Protein AF-A0A936JW78-F1 (afdb_monomer)

Radius of gyration: 32.61 Å; Cα contacts (8 Å, |Δi|>4): 462; chains: 1; bounding box: 82×64×92 Å

Solvent-accessible surface area (backbone atoms only — not comparable to full-atom values): 18278 Å² total; per-residue (Å²): 94,69,43,55,64,63,51,20,44,57,24,24,67,72,59,72,34,84,26,64,39,55,68,40,43,53,51,51,52,51,49,51,49,54,56,18,52,52,52,49,51,50,45,51,52,48,52,53,51,50,53,50,51,51,50,51,38,50,50,46,48,51,50,49,54,50,47,55,51,48,52,52,52,53,51,55,49,36,71,74,45,63,81,42,78,76,32,64,63,42,61,76,54,61,82,56,80,84,76,80,75,76,70,74,82,83,78,86,72,74,84,88,51,74,71,36,53,49,49,46,32,27,44,69,66,75,37,85,34,54,32,41,31,34,40,47,67,56,49,52,52,48,51,53,48,26,66,71,74,50,37,65,67,36,30,35,32,51,30,39,27,38,54,82,45,24,62,62,34,21,77,65,68,26,29,39,31,21,52,38,79,80,58,60,88,42,83,67,33,46,78,42,55,44,40,33,54,42,48,21,45,74,53,64,28,44,30,22,58,52,62,96,37,91,70,52,56,78,42,50,48,53,43,33,37,53,22,47,51,37,14,46,72,74,70,44,96,71,55,72,66,56,38,50,30,20,71,25,35,40,49,22,46,67,72,72,38,48,78,40,35,43,62,98,52,93,86,34,50,43,64,43,75,44,53,79,44,65,58,59,42,94,83,43,45,70,44,32,31,26,52,77,62,42,74,61,40,44,66,98,54,80,65,66,80,87,66,98,58,100,58,98,61,88,73,89,64,97,71,86,76,81,92,82,83,81,134

pLDDT: mean 89.08, std 14.62, range [31.36, 98.56]

Sequence (327 aa):
MACGENPKRVYGNERHSAPGTRMGNLAMQRKAFLDAQKLEEEWNRHRATEAKRIAEDNKAATAYAAEVENRKKQQAECKSDPFLPACVHWQETWDKPLAPPVPSPPSAPPPRDPAKETLIGAMHGKIMVHIHCYRADDMLAMLSLADEVGFTIRSFHHALEAYKIRDVLAKRNISVSTWADWWGFKMEAYDGIPENLALIQESGGVPILHTDSPEGIQRMNQEAAKALASGRHAGIAVTEEDAIRWITANPAWALGIEQRTGTLEVGKDADVVLWDRNPFSVYASAERVWIDGLTVHQKGKKRPPWSDFELGQDAGRETTLLPGGTP

Mean predicted aligned error: 9.0 Å

Foldseek 3Di:
DEADCPQLCVCCVVVVHPPVDRVRVLVVVLVLLVVLVVLVVQQVVLVVVQVVLVVVLVVQQVVLVVVVVVLVVVVVVCVVPVPPPVNVVVVVVNPDDDDRDDRDDRDDGDDDDVSSVVSVCQLVVVDAAEYEAQAPVSVVSVVVSCVVSRGAHAEYAQNQHCLVVLLVQQVSQHEYEHFQDDACPDPSRNNGDNQSQLSSVLSNHQYAYDDVDPVVRVLLLQRLLSSQVRNVVVVRDDDVVNSLQNHFQSVCVSVVNNQATRDDDPNHQPFDFDWPDRSNDPPIDGQWTDGSNHTQDHPPDDGDDDDPDPDPDPPPDDDDDDDDDDD

Secondary structure (DSSP, 8-state):
-B-THHHIIIIIIISS-S--SHHHHHHHHHHHHHHHHHHHHHHHHHHHHHHHHHHHHHHHHHHHHHHHHHHHHHHHHHHH-TTSHHHHHHHHHHTS--PPPPPPPPPPPPPP-HHHHHHHHHHTTSS-EEEEE-SHHHHHHHHHHHHHHT--EEEEEE-TTGGGGHHHHHHTT-EEEE-SS---SSGGGTT--TTHHHHHHHTT-EEEE--SSTTGGGGHHHHHHHHHHHHHHTT----HHHHHHTTTHHHHHHTT-TTTSSS--TTS---EEEESS-TTSTT--EEEEEETTEEEEETTSPPPPP-SSS------S--PPPS----

Structure (mmCIF, N/CA/C/O backbone):
data_AF-A0A936JW78-F1
#
_entry.id   AF-A0A936JW78-F1
#
loop_
_atom_site.group_PDB
_atom_site.id
_atom_site.type_symbol
_atom_site.label_atom_id
_atom_site.label_alt_id
_atom_site.label_comp_id
_atom_site.label_asym_id
_atom_site.label_entity_id
_atom_site.label_seq_id
_atom_site.pdbx_PDB_ins_code
_atom_site.Cartn_x
_atom_site.Cartn_y
_atom_site.Cartn_z
_atom_site.occupancy
_atom_site.B_iso_or_equiv
_atom_site.auth_seq_id
_atom_site.auth_comp_id
_atom_site.auth_asym_id
_atom_site.auth_atom_id
_atom_site.pdbx_PDB_model_num
ATOM 1 N N . MET A 1 1 ? 3.849 8.190 -0.783 1.00 84.75 1 MET A N 1
ATOM 2 C CA . MET A 1 1 ? 3.588 9.542 -1.355 1.00 84.75 1 MET A CA 1
ATO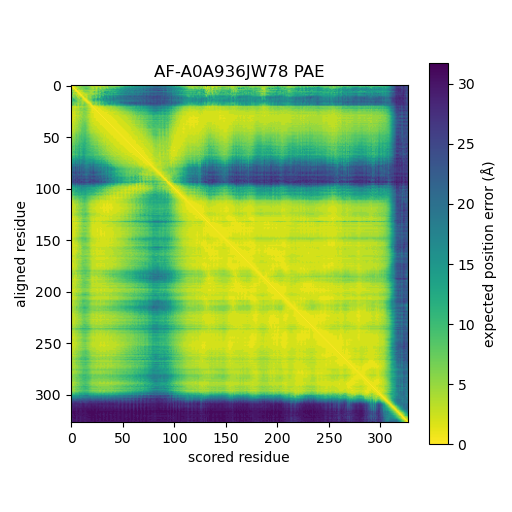M 3 C C . MET A 1 1 ? 2.536 10.249 -0.509 1.00 84.75 1 MET A C 1
ATOM 5 O O . MET A 1 1 ? 1.859 9.560 0.244 1.00 84.75 1 MET A O 1
ATOM 9 N N . ALA A 1 2 ? 2.411 11.578 -0.589 1.00 86.50 2 ALA A N 1
ATOM 10 C CA . ALA A 1 2 ? 1.448 12.338 0.215 1.00 86.50 2 ALA A CA 1
ATOM 11 C C . ALA A 1 2 ? 0.729 13.419 -0.601 1.00 86.50 2 ALA A C 1
ATOM 13 O O . ALA A 1 2 ? 1.349 14.101 -1.417 1.00 86.50 2 ALA A O 1
ATOM 14 N N . CYS A 1 3 ? -0.567 13.575 -0.360 1.00 86.75 3 CYS A N 1
ATOM 15 C CA . CYS A 1 3 ? -1.457 14.518 -1.029 1.00 86.75 3 CYS A CA 1
ATOM 16 C C . CYS A 1 3 ? -1.845 15.679 -0.102 1.00 86.75 3 CYS A C 1
ATOM 18 O O . CYS A 1 3 ? -1.475 15.703 1.072 1.00 86.75 3 CYS A O 1
ATOM 20 N N . GLY A 1 4 ? -2.602 16.637 -0.640 1.00 82.81 4 GLY A N 1
ATOM 21 C CA . GLY A 1 4 ? -3.302 17.625 0.177 1.00 82.81 4 GLY A CA 1
ATOM 22 C C . GLY A 1 4 ? -2.426 18.696 0.839 1.00 82.81 4 GLY A C 1
ATOM 23 O O . GLY A 1 4 ? -1.473 19.230 0.265 1.00 82.81 4 GLY A O 1
ATOM 24 N N . GLU A 1 5 ? -2.801 19.090 2.046 1.00 78.94 5 GLU A N 1
ATOM 25 C CA . GLU A 1 5 ? -2.237 20.233 2.765 1.00 78.94 5 GLU A CA 1
ATOM 26 C C . GLU A 1 5 ? -0.925 19.911 3.475 1.00 78.94 5 GLU A C 1
ATOM 28 O O . GLU A 1 5 ? -0.121 20.819 3.690 1.00 78.94 5 GLU A O 1
ATOM 33 N N . ASN A 1 6 ? -0.660 18.644 3.801 1.00 75.06 6 ASN A N 1
ATOM 34 C CA . ASN A 1 6 ? 0.540 18.282 4.552 1.00 75.06 6 ASN A CA 1
ATOM 35 C C . ASN A 1 6 ? 1.846 18.596 3.782 1.00 75.06 6 ASN A C 1
ATOM 37 O O . ASN A 1 6 ? 2.681 19.325 4.326 1.00 75.06 6 ASN A O 1
ATOM 41 N N . PRO A 1 7 ? 2.020 18.196 2.502 1.00 71.44 7 PRO A N 1
ATOM 42 C CA . PRO A 1 7 ? 3.179 18.625 1.715 1.00 71.44 7 PRO A CA 1
ATOM 43 C C . PRO A 1 7 ? 3.212 20.144 1.498 1.00 71.44 7 PRO A C 1
ATOM 45 O O . PRO A 1 7 ? 4.276 20.749 1.592 1.00 71.44 7 PRO A O 1
ATOM 48 N N . LYS A 1 8 ? 2.051 20.787 1.298 1.00 66.94 8 LYS A N 1
ATOM 49 C CA . LYS A 1 8 ? 1.960 22.250 1.166 1.00 66.94 8 LYS A CA 1
ATOM 50 C C . LYS A 1 8 ? 2.513 22.975 2.395 1.00 66.94 8 LYS A C 1
ATOM 52 O O . LYS A 1 8 ? 3.229 23.962 2.251 1.00 66.94 8 LYS A O 1
ATOM 57 N N . ARG A 1 9 ? 2.175 22.518 3.600 1.00 71.19 9 ARG A N 1
ATOM 58 C CA . ARG A 1 9 ? 2.655 23.126 4.845 1.00 71.19 9 ARG A CA 1
ATOM 59 C C . ARG A 1 9 ? 4.164 22.929 5.004 1.00 71.19 9 ARG A C 1
ATOM 61 O O . ARG A 1 9 ? 4.874 23.905 5.214 1.00 71.19 9 ARG A O 1
ATOM 68 N N . VAL A 1 10 ? 4.649 21.698 4.853 1.00 70.31 10 VAL A N 1
ATOM 69 C CA . VAL A 1 10 ? 6.066 21.362 5.086 1.00 70.31 10 VAL A CA 1
ATOM 70 C C . VAL A 1 10 ? 6.989 22.000 4.046 1.00 70.31 10 VAL A C 1
ATOM 72 O O . VAL A 1 10 ? 8.044 22.526 4.383 1.00 70.31 10 VAL A O 1
ATOM 75 N N . TYR A 1 11 ? 6.626 21.965 2.767 1.00 66.50 11 TYR A N 1
ATOM 76 C CA . TYR A 1 11 ? 7.492 22.490 1.714 1.00 66.50 11 TYR A CA 1
ATOM 77 C C . TYR A 1 11 ? 7.179 23.948 1.398 1.00 66.50 11 TYR A C 1
ATOM 79 O O . TYR A 1 11 ? 8.087 24.776 1.413 1.00 66.50 11 TYR A O 1
ATOM 87 N N . GLY A 1 12 ? 5.906 24.276 1.169 1.00 63.06 12 GLY A N 1
ATOM 88 C CA . GLY A 1 12 ? 5.478 25.625 0.810 1.00 63.06 12 GLY A CA 1
ATOM 89 C C . GLY A 1 12 ? 5.638 26.630 1.945 1.00 63.06 12 GLY A C 1
ATOM 90 O O . GLY A 1 12 ? 6.274 27.666 1.757 1.00 63.06 12 GLY A O 1
ATOM 91 N N . ASN A 1 13 ? 5.081 26.332 3.121 1.00 64.94 13 ASN A N 1
ATOM 92 C CA . ASN A 1 13 ? 5.073 27.295 4.226 1.00 64.94 13 ASN A CA 1
ATOM 93 C C . ASN A 1 13 ? 6.383 27.279 5.021 1.00 64.94 13 ASN A C 1
ATOM 95 O O . ASN A 1 13 ? 6.926 28.342 5.291 1.00 64.94 13 ASN A O 1
ATOM 99 N N . GLU A 1 14 ? 6.889 26.101 5.395 1.00 70.25 14 GLU A N 1
ATOM 100 C CA . GLU A 1 14 ? 8.065 25.992 6.277 1.00 70.25 14 GLU A CA 1
ATOM 101 C C . GLU A 1 14 ? 9.394 26.089 5.524 1.00 70.25 14 GLU A C 1
ATOM 103 O O . GLU A 1 14 ? 10.349 26.669 6.032 1.00 70.25 14 GLU A O 1
ATOM 108 N N . ARG A 1 15 ? 9.474 25.528 4.312 1.00 68.62 15 ARG A N 1
ATOM 109 C CA . ARG A 1 15 ? 10.716 25.504 3.518 1.00 68.62 15 ARG A CA 1
ATOM 110 C C . ARG A 1 15 ? 10.733 26.504 2.364 1.00 68.62 15 ARG A C 1
ATOM 112 O O . ARG A 1 15 ? 11.715 26.526 1.628 1.00 68.62 15 ARG A O 1
ATOM 119 N N . HIS A 1 16 ? 9.663 27.280 2.167 1.00 75.44 16 HIS A N 1
ATOM 120 C CA . HIS A 1 16 ? 9.498 28.202 1.033 1.00 75.44 16 HIS A CA 1
ATOM 121 C C . HIS A 1 16 ? 9.864 27.571 -0.325 1.00 75.44 16 HIS A C 1
ATOM 123 O O . HIS A 1 16 ? 10.473 28.197 -1.190 1.00 75.44 16 HIS A O 1
ATOM 129 N N . SER A 1 17 ? 9.500 26.302 -0.502 1.00 71.94 17 SER A N 1
ATOM 130 C CA . SER A 1 17 ? 9.824 25.476 -1.666 1.00 71.94 17 SER A CA 1
ATOM 131 C C . SER A 1 17 ? 8.569 24.811 -2.227 1.00 71.94 17 SER A C 1
ATOM 133 O O . SER A 1 17 ? 7.549 24.680 -1.551 1.00 71.94 17 SER A O 1
ATOM 135 N N . ALA A 1 18 ? 8.609 24.404 -3.495 1.00 67.00 18 ALA A N 1
ATOM 136 C CA . ALA A 1 18 ? 7.499 23.654 -4.065 1.00 67.00 18 ALA A CA 1
ATOM 137 C C . ALA A 1 18 ? 7.388 22.267 -3.381 1.00 67.00 18 ALA A C 1
ATOM 139 O O . ALA A 1 18 ? 8.412 21.658 -3.068 1.00 67.00 18 ALA A O 1
ATOM 140 N N . PRO A 1 19 ? 6.163 21.761 -3.153 1.00 69.94 19 PRO A N 1
ATOM 141 C CA . PRO A 1 19 ? 4.896 22.313 -3.613 1.00 69.94 19 PRO A CA 1
ATOM 142 C C . PRO A 1 19 ? 4.222 23.209 -2.556 1.00 69.94 19 PRO A C 1
ATOM 144 O O . PRO A 1 19 ? 4.135 22.860 -1.385 1.00 69.94 19 PRO A O 1
ATOM 147 N N . GLY A 1 20 ? 3.688 24.358 -2.988 1.00 74.50 20 GLY A N 1
ATOM 148 C CA . GLY A 1 20 ? 2.890 25.269 -2.146 1.00 74.50 20 GLY A CA 1
ATOM 149 C C . GLY A 1 20 ? 1.373 25.171 -2.363 1.00 74.50 20 GLY A C 1
ATOM 150 O O . GLY A 1 20 ? 0.598 25.906 -1.749 1.00 74.50 20 GLY A O 1
ATOM 151 N N . THR A 1 21 ? 0.922 24.282 -3.252 1.00 84.50 21 THR A N 1
ATOM 152 C CA . THR A 1 21 ? -0.492 24.082 -3.609 1.00 84.50 21 THR A CA 1
ATOM 153 C C . THR A 1 21 ? -0.774 22.600 -3.852 1.00 84.50 21 THR A C 1
ATOM 155 O O . THR A 1 21 ? 0.138 21.838 -4.164 1.00 84.50 21 THR A O 1
ATOM 158 N N . ARG A 1 22 ? -2.048 22.188 -3.772 1.00 84.50 22 ARG A N 1
ATOM 159 C CA . ARG A 1 22 ? -2.471 20.805 -4.072 1.00 84.50 22 ARG A CA 1
ATOM 160 C C . ARG A 1 22 ? -2.121 20.397 -5.506 1.00 84.50 22 ARG A C 1
ATOM 162 O O . ARG A 1 22 ? -1.537 19.341 -5.722 1.00 84.50 22 ARG A O 1
ATOM 169 N N . MET A 1 23 ? -2.377 21.287 -6.468 1.00 85.31 23 MET A N 1
ATOM 170 C CA . MET A 1 23 ? -1.970 21.087 -7.864 1.00 85.31 23 MET A CA 1
ATOM 171 C C . MET A 1 23 ? -0.450 20.992 -8.010 1.00 85.31 23 MET A C 1
ATOM 173 O O . MET A 1 23 ? 0.042 20.181 -8.787 1.00 85.31 23 MET A O 1
ATOM 177 N N . GLY A 1 24 ? 0.299 21.771 -7.224 1.00 86.62 24 GLY A N 1
ATOM 178 C CA . GLY A 1 24 ? 1.751 21.666 -7.143 1.00 86.62 24 GLY A CA 1
ATOM 179 C C . GLY A 1 24 ? 2.212 20.294 -6.649 1.00 86.62 24 GLY A C 1
ATOM 180 O O . GLY A 1 24 ? 3.145 19.741 -7.226 1.00 86.62 24 GLY A O 1
ATOM 181 N N . ASN A 1 25 ? 1.549 19.714 -5.637 1.00 87.06 25 ASN A N 1
ATOM 182 C CA . ASN A 1 25 ? 1.876 18.367 -5.148 1.00 87.06 25 ASN A CA 1
ATOM 183 C C . ASN A 1 25 ? 1.779 17.347 -6.283 1.00 87.06 25 ASN A C 1
ATOM 185 O O . ASN A 1 25 ? 2.727 16.600 -6.524 1.00 87.06 25 ASN A O 1
ATOM 189 N N . LEU A 1 26 ? 0.644 17.344 -6.988 1.00 90.19 26 LEU A N 1
ATOM 190 C CA . LEU A 1 26 ? 0.388 16.405 -8.074 1.00 90.19 26 LEU A CA 1
ATOM 191 C C . LEU A 1 26 ? 1.365 16.618 -9.235 1.00 90.19 26 LEU A C 1
ATOM 193 O O . LEU A 1 26 ? 1.923 15.654 -9.751 1.00 90.19 26 LEU A O 1
ATOM 197 N N . ALA A 1 27 ? 1.627 17.874 -9.607 1.00 91.38 27 ALA A N 1
ATOM 198 C CA . ALA A 1 27 ? 2.566 18.209 -10.674 1.00 91.38 27 ALA A CA 1
ATOM 199 C C . ALA A 1 27 ? 3.990 17.720 -10.368 1.00 91.38 27 ALA A C 1
ATOM 201 O O . ALA A 1 27 ? 4.652 17.172 -11.249 1.00 91.38 27 ALA A O 1
ATOM 202 N N . MET A 1 28 ? 4.460 17.864 -9.124 1.00 90.75 28 MET A N 1
ATOM 203 C CA . MET A 1 28 ? 5.779 17.354 -8.744 1.00 90.75 28 MET A CA 1
ATOM 204 C C . MET A 1 28 ? 5.837 15.831 -8.728 1.00 90.75 28 MET A C 1
ATOM 206 O O . MET A 1 28 ? 6.835 15.264 -9.166 1.00 90.75 28 MET A O 1
ATOM 210 N N . GLN A 1 29 ? 4.784 15.165 -8.251 1.00 92.62 29 GLN A N 1
ATOM 211 C CA . GLN A 1 29 ? 4.719 13.704 -8.279 1.00 92.62 29 GLN A CA 1
ATOM 212 C C . GLN A 1 29 ? 4.720 13.188 -9.718 1.00 92.62 29 GLN A C 1
ATOM 214 O O . GLN A 1 29 ? 5.527 12.322 -10.046 1.00 92.62 29 GLN A O 1
ATOM 219 N N . ARG A 1 30 ? 3.913 13.789 -10.601 1.00 95.12 30 ARG A N 1
ATOM 220 C CA . ARG A 1 30 ? 3.930 13.494 -12.039 1.00 95.12 30 ARG A CA 1
ATOM 221 C C . ARG A 1 30 ? 5.326 13.670 -12.625 1.00 95.12 30 ARG A C 1
ATOM 223 O O . ARG A 1 30 ? 5.838 12.752 -13.255 1.00 95.12 30 ARG A O 1
ATOM 230 N N . LYS A 1 31 ? 5.973 14.812 -12.370 1.00 95.38 31 LYS A N 1
ATOM 231 C CA . LYS A 1 31 ? 7.340 15.063 -12.842 1.00 95.38 31 LYS A CA 1
ATOM 232 C C . LYS A 1 31 ? 8.316 13.986 -12.356 1.00 95.38 31 LYS A C 1
ATOM 234 O O . LYS A 1 31 ? 9.123 13.516 -13.147 1.00 95.38 31 LYS A O 1
ATOM 239 N N . ALA A 1 32 ? 8.234 13.584 -11.089 1.00 95.50 32 ALA A N 1
ATOM 240 C CA . ALA A 1 32 ? 9.121 12.570 -10.529 1.00 95.50 32 ALA A CA 1
ATOM 241 C C . ALA A 1 32 ? 8.986 11.216 -11.249 1.00 95.50 32 ALA A C 1
ATOM 243 O O . ALA A 1 32 ? 9.999 10.583 -11.541 1.00 95.50 32 ALA A O 1
ATOM 244 N N . PHE A 1 33 ? 7.763 10.799 -11.594 1.00 96.69 33 PHE A N 1
ATOM 245 C CA . PHE A 1 33 ? 7.541 9.584 -12.386 1.00 96.69 33 PHE A CA 1
ATOM 246 C C . PHE A 1 33 ? 8.048 9.715 -13.825 1.00 96.69 33 PHE A C 1
ATOM 248 O O . PHE A 1 33 ? 8.708 8.801 -14.311 1.00 96.69 33 PHE A O 1
ATOM 255 N N . LEU A 1 34 ? 7.826 10.855 -14.483 1.00 96.44 34 LEU A N 1
ATOM 256 C CA . LEU A 1 34 ? 8.353 11.095 -15.834 1.00 96.44 34 LEU A CA 1
ATOM 257 C C . LEU A 1 34 ? 9.891 11.087 -15.858 1.00 96.44 34 LEU A C 1
ATOM 259 O O . LEU A 1 34 ? 10.506 10.500 -16.747 1.00 96.44 34 LEU A O 1
ATOM 263 N N . ASP A 1 35 ? 10.533 11.692 -14.854 1.00 96.75 35 ASP A N 1
ATOM 264 C CA . ASP A 1 35 ? 11.990 11.648 -14.711 1.00 96.75 35 ASP A CA 1
ATOM 265 C C . ASP A 1 35 ? 12.489 10.207 -14.481 1.00 96.75 35 ASP A C 1
ATOM 267 O O . ASP A 1 35 ? 13.569 9.841 -14.952 1.00 96.75 35 ASP A O 1
ATOM 271 N N . ALA A 1 36 ? 11.717 9.385 -13.763 1.00 97.25 36 ALA A N 1
ATOM 272 C CA . ALA A 1 36 ? 12.029 7.980 -13.528 1.00 97.25 36 ALA A CA 1
ATOM 273 C C . ALA A 1 36 ? 11.890 7.132 -14.804 1.00 97.25 36 ALA A C 1
ATOM 275 O O . ALA A 1 36 ? 12.791 6.352 -15.104 1.00 97.25 36 ALA A O 1
ATOM 276 N N . GLN A 1 37 ? 10.838 7.343 -15.602 1.00 96.75 37 GLN A N 1
ATOM 277 C CA . GLN A 1 37 ? 10.686 6.716 -16.923 1.00 96.75 37 GLN A CA 1
ATOM 278 C C . GLN A 1 37 ? 11.854 7.074 -17.846 1.00 96.75 37 GLN A C 1
ATOM 280 O O . GLN A 1 37 ? 12.447 6.199 -18.473 1.00 96.75 37 GLN A O 1
ATOM 285 N N . LYS A 1 38 ? 12.267 8.347 -17.867 1.00 96.88 38 LYS A N 1
ATOM 286 C CA . LYS A 1 38 ? 13.428 8.773 -18.655 1.00 96.88 38 LYS A CA 1
ATOM 287 C C . LYS A 1 38 ? 14.707 8.038 -18.239 1.00 96.88 38 LYS A C 1
ATOM 289 O O . LYS A 1 38 ? 15.458 7.586 -19.104 1.00 96.88 38 LYS A O 1
ATOM 294 N N . LEU A 1 39 ? 14.953 7.905 -16.933 1.00 96.94 39 LEU A N 1
ATOM 295 C CA . LEU A 1 39 ? 16.100 7.149 -16.425 1.00 96.94 39 LEU A CA 1
ATOM 296 C C . LEU A 1 39 ? 16.029 5.678 -16.861 1.00 96.94 39 LEU A C 1
ATOM 298 O O . LEU A 1 39 ? 17.031 5.101 -17.282 1.00 96.94 39 LEU A O 1
ATOM 302 N N . GLU A 1 40 ? 14.850 5.067 -16.786 1.00 96.69 40 GLU A N 1
ATOM 303 C CA . GLU A 1 40 ? 14.643 3.695 -17.240 1.00 96.69 40 GLU A CA 1
ATOM 304 C C . GLU A 1 40 ? 14.940 3.522 -18.733 1.00 96.69 40 GLU A C 1
ATOM 306 O O . GLU A 1 40 ? 15.630 2.577 -19.120 1.00 96.69 40 GLU A O 1
ATOM 311 N N . GLU A 1 41 ? 14.483 4.443 -19.576 1.00 96.88 41 GLU A N 1
ATOM 312 C CA . GLU A 1 41 ? 14.794 4.432 -21.002 1.00 96.88 41 GLU A CA 1
ATOM 313 C C . GLU A 1 41 ? 16.296 4.571 -21.276 1.00 96.88 41 GLU A C 1
ATOM 315 O O . GLU A 1 41 ? 16.826 3.893 -22.159 1.00 96.88 41 GLU A O 1
ATOM 320 N N . GLU A 1 42 ? 17.001 5.428 -20.533 1.00 96.88 42 GLU A N 1
ATOM 321 C CA . GLU A 1 42 ? 18.459 5.569 -20.626 1.00 96.88 42 GLU A CA 1
ATOM 322 C C . GLU A 1 42 ? 19.160 4.246 -20.304 1.00 96.88 42 GLU A C 1
ATOM 324 O O . GLU A 1 42 ? 20.020 3.795 -21.068 1.00 96.88 42 GLU A O 1
ATOM 329 N N . TRP A 1 43 ? 18.735 3.573 -19.235 1.00 97.25 43 TRP A N 1
ATOM 330 C CA . TRP A 1 43 ? 19.231 2.249 -18.868 1.00 97.25 43 TRP A CA 1
ATOM 331 C C . TRP A 1 43 ? 18.875 1.171 -19.894 1.00 97.25 43 TRP A C 1
ATOM 333 O O . TRP A 1 43 ? 19.710 0.320 -20.198 1.00 97.25 43 TRP A O 1
ATOM 343 N N . ASN A 1 44 ? 17.669 1.196 -20.459 1.00 96.81 44 ASN A N 1
ATOM 344 C CA . ASN A 1 44 ? 17.256 0.278 -21.522 1.00 96.81 44 ASN A CA 1
ATOM 345 C C . ASN A 1 44 ? 18.116 0.451 -22.778 1.00 96.81 44 ASN A C 1
ATOM 347 O O . ASN A 1 44 ? 18.582 -0.541 -23.343 1.00 96.81 44 ASN A O 1
ATOM 351 N N . ARG A 1 45 ? 18.386 1.698 -23.185 1.00 96.38 45 ARG A N 1
ATOM 352 C CA . ARG A 1 45 ? 19.283 2.002 -24.308 1.00 96.38 45 ARG A CA 1
ATOM 353 C C . ARG A 1 45 ? 20.705 1.522 -24.036 1.00 96.38 45 ARG A C 1
ATOM 355 O O . ARG A 1 45 ? 21.287 0.873 -24.901 1.00 96.38 45 ARG A O 1
ATOM 362 N N . HIS A 1 46 ? 21.243 1.787 -22.845 1.00 96.69 46 HIS A N 1
ATOM 363 C CA . HIS A 1 46 ? 22.575 1.312 -22.454 1.00 96.69 46 HIS A CA 1
ATOM 364 C C . HIS A 1 46 ? 22.668 -0.217 -22.492 1.00 96.69 46 HIS A C 1
ATOM 366 O O . HIS A 1 46 ? 23.548 -0.755 -23.161 1.00 96.69 46 HIS A O 1
ATOM 372 N N . ARG A 1 47 ? 21.701 -0.923 -21.889 1.00 96.81 47 ARG A N 1
ATOM 373 C CA . ARG A 1 47 ? 21.632 -2.393 -21.924 1.00 96.81 47 ARG A CA 1
ATOM 374 C C . ARG A 1 47 ? 21.564 -2.942 -23.347 1.00 96.81 47 ARG A C 1
ATOM 376 O O . ARG A 1 47 ? 22.237 -3.923 -23.645 1.00 96.81 47 ARG A O 1
ATOM 383 N N . ALA A 1 48 ? 20.779 -2.324 -24.228 1.00 96.50 48 ALA A N 1
ATOM 384 C CA . ALA A 1 48 ? 20.672 -2.749 -25.621 1.00 96.50 48 ALA A CA 1
ATOM 385 C C . ALA A 1 48 ? 21.987 -2.545 -26.394 1.00 96.50 48 ALA A C 1
ATOM 387 O O . ALA A 1 48 ? 22.379 -3.411 -27.178 1.00 96.50 48 ALA A O 1
ATOM 388 N N . THR A 1 49 ? 22.680 -1.427 -26.163 1.00 96.19 49 THR A N 1
ATOM 389 C CA . THR A 1 49 ? 24.000 -1.157 -26.750 1.00 96.19 49 THR A CA 1
ATOM 390 C C . THR A 1 49 ? 25.043 -2.156 -26.255 1.00 96.19 49 THR A C 1
ATOM 392 O O . THR A 1 49 ? 25.742 -2.754 -27.071 1.00 96.19 49 THR A O 1
ATOM 395 N N . GLU A 1 50 ? 25.104 -2.414 -24.946 1.00 96.19 50 GLU A N 1
ATOM 396 C CA . GLU A 1 50 ? 26.027 -3.403 -24.378 1.00 96.19 50 GLU A CA 1
ATOM 397 C C . GLU A 1 50 ? 25.728 -4.820 -24.873 1.00 96.19 50 GLU A C 1
ATOM 399 O O . GLU A 1 50 ? 26.652 -5.552 -25.215 1.00 96.19 50 GLU A O 1
ATOM 404 N N . ALA A 1 51 ? 24.454 -5.204 -24.993 1.00 96.38 51 ALA A N 1
ATOM 405 C CA . ALA A 1 51 ? 24.075 -6.508 -25.534 1.00 96.38 51 ALA A CA 1
ATOM 406 C C . ALA A 1 51 ? 24.561 -6.698 -26.980 1.00 96.38 51 ALA A C 1
ATOM 408 O O . ALA A 1 51 ? 25.060 -7.770 -27.322 1.00 96.38 51 ALA A O 1
ATOM 409 N N . LYS A 1 52 ? 24.466 -5.657 -27.821 1.00 96.06 52 LYS A N 1
ATOM 410 C CA . LYS A 1 52 ? 25.003 -5.683 -29.192 1.00 96.06 52 LYS A CA 1
ATOM 411 C C . LYS A 1 52 ? 26.524 -5.796 -29.202 1.00 96.06 52 LYS A C 1
ATOM 413 O O . LYS A 1 52 ? 27.043 -6.673 -29.883 1.00 96.06 52 LYS A O 1
ATOM 418 N N . ARG A 1 53 ? 27.219 -4.979 -28.401 1.00 95.56 53 ARG A N 1
ATOM 419 C CA . ARG A 1 53 ? 28.684 -5.027 -28.267 1.00 95.56 53 ARG A CA 1
ATOM 420 C C . ARG A 1 53 ? 29.156 -6.424 -27.857 1.00 95.56 53 ARG A C 1
ATOM 422 O O . ARG A 1 53 ? 30.011 -7.004 -28.513 1.00 95.56 53 ARG A O 1
ATOM 429 N N . ILE A 1 54 ? 28.547 -6.995 -26.815 1.00 95.81 54 ILE A N 1
ATOM 430 C CA . ILE A 1 54 ? 28.862 -8.346 -26.330 1.00 95.81 54 ILE A CA 1
ATOM 431 C C . ILE A 1 54 ? 28.594 -9.393 -27.418 1.00 95.81 54 ILE A C 1
ATOM 433 O O . ILE A 1 54 ? 29.392 -10.310 -27.595 1.00 95.81 54 ILE A O 1
ATOM 437 N N . ALA A 1 55 ? 27.495 -9.276 -28.167 1.00 96.56 55 ALA A N 1
ATOM 438 C CA . ALA A 1 55 ? 27.192 -10.199 -29.259 1.00 96.56 55 ALA A CA 1
ATOM 439 C C . ALA A 1 55 ? 28.225 -10.122 -30.398 1.00 96.56 55 ALA A C 1
ATOM 441 O O . ALA A 1 55 ? 28.612 -11.159 -30.940 1.00 96.56 55 ALA A O 1
ATOM 442 N N . GLU A 1 56 ? 28.693 -8.923 -30.746 1.00 96.19 56 GLU A N 1
ATOM 443 C CA . GLU A 1 56 ? 29.743 -8.708 -31.747 1.00 96.19 56 GLU A CA 1
ATOM 444 C C . GLU A 1 56 ? 31.096 -9.257 -31.279 1.00 96.19 56 GLU A C 1
ATOM 446 O O . GLU A 1 56 ? 31.728 -10.015 -32.020 1.00 96.19 56 GLU A O 1
ATOM 451 N N . ASP A 1 57 ? 31.490 -8.974 -30.034 1.00 95.12 57 ASP A N 1
ATOM 452 C CA . ASP A 1 57 ? 32.713 -9.510 -29.425 1.00 95.12 57 ASP A CA 1
ATOM 453 C C . ASP A 1 57 ? 32.671 -11.053 -29.384 1.00 95.12 57 ASP A C 1
ATOM 455 O O . ASP A 1 57 ? 33.629 -11.726 -29.774 1.00 95.12 57 ASP A O 1
ATOM 459 N N . ASN A 1 58 ? 31.529 -11.638 -29.003 1.00 96.06 58 ASN A N 1
ATOM 460 C CA . ASN A 1 58 ? 31.326 -13.091 -28.989 1.00 96.06 58 ASN A CA 1
ATOM 461 C C . ASN A 1 58 ? 31.365 -13.700 -30.396 1.00 96.06 58 ASN A C 1
ATOM 463 O O . ASN A 1 58 ? 31.913 -14.791 -30.587 1.00 96.06 58 ASN A O 1
ATOM 467 N N . LYS A 1 59 ? 30.809 -13.014 -31.401 1.00 96.38 59 LYS A N 1
ATOM 468 C CA . LYS A 1 59 ? 30.876 -13.448 -32.802 1.00 96.38 59 LYS A CA 1
ATOM 469 C C . LYS A 1 59 ? 32.319 -13.443 -33.302 1.00 96.38 59 LYS A C 1
ATOM 471 O O . LYS A 1 59 ? 32.732 -14.413 -33.938 1.00 96.38 59 LYS A O 1
ATOM 476 N N . ALA A 1 60 ? 33.088 -12.401 -32.989 1.00 95.00 60 ALA A N 1
ATOM 477 C CA . ALA A 1 60 ? 34.505 -12.322 -33.331 1.00 95.00 60 ALA A CA 1
ATOM 478 C C . ALA A 1 60 ? 35.309 -13.438 -32.647 1.00 95.00 60 ALA A C 1
ATOM 480 O O . ALA A 1 60 ? 36.090 -14.122 -33.308 1.00 95.00 60 ALA A O 1
ATOM 481 N N . ALA A 1 61 ? 35.068 -13.685 -31.356 1.00 94.81 61 ALA A N 1
ATOM 482 C CA . ALA A 1 61 ? 35.707 -14.771 -30.612 1.00 94.81 61 ALA A CA 1
ATOM 483 C C . ALA A 1 61 ? 35.373 -16.154 -31.198 1.00 94.81 61 ALA A C 1
ATOM 485 O O . ALA A 1 61 ? 36.260 -16.993 -31.359 1.00 94.81 61 ALA A O 1
ATOM 486 N N . THR A 1 62 ? 34.113 -16.375 -31.583 1.00 96.12 62 THR A N 1
ATOM 487 C CA . THR A 1 62 ? 33.667 -17.626 -32.216 1.00 96.12 62 THR A CA 1
ATOM 488 C C . THR A 1 62 ? 34.312 -17.818 -33.590 1.00 96.12 62 THR A C 1
ATOM 490 O O . THR A 1 62 ? 34.795 -18.907 -33.894 1.00 96.12 62 THR A O 1
ATOM 493 N N . ALA A 1 63 ? 34.374 -16.763 -34.410 1.00 95.12 63 ALA A N 1
ATOM 494 C CA . ALA A 1 63 ? 35.032 -16.801 -35.715 1.00 95.12 63 ALA A CA 1
ATOM 495 C C . ALA A 1 63 ? 36.539 -17.071 -35.586 1.00 95.12 63 ALA A C 1
ATOM 497 O O . ALA A 1 63 ? 37.078 -17.896 -36.319 1.00 95.12 63 ALA A O 1
ATOM 498 N N . TYR A 1 64 ? 37.203 -16.443 -34.611 1.00 94.12 64 TYR A N 1
ATOM 499 C CA . TYR A 1 64 ? 38.603 -16.716 -34.293 1.00 94.12 64 TYR A CA 1
ATOM 500 C C . TYR A 1 64 ? 38.814 -18.174 -33.874 1.00 94.12 64 TYR A C 1
ATOM 502 O O . TYR A 1 64 ? 39.707 -18.831 -34.398 1.00 94.12 64 TYR A O 1
ATOM 510 N N . ALA A 1 65 ? 37.977 -18.718 -32.985 1.00 94.38 65 ALA A N 1
ATOM 511 C CA . ALA A 1 65 ? 38.078 -20.115 -32.562 1.00 94.38 65 ALA A CA 1
ATOM 512 C C . ALA A 1 65 ? 37.887 -21.098 -33.733 1.00 94.38 65 ALA A C 1
ATOM 514 O O . ALA A 1 65 ? 38.630 -22.076 -33.842 1.00 94.38 65 ALA A O 1
AT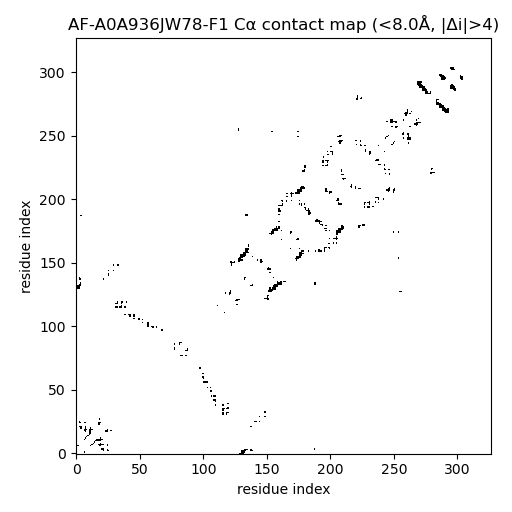OM 515 N N . ALA A 1 66 ? 36.937 -20.817 -34.630 1.00 94.56 66 ALA A N 1
ATOM 516 C CA . ALA A 1 66 ? 36.718 -21.607 -35.839 1.00 94.56 66 ALA A CA 1
ATOM 517 C C . ALA A 1 66 ? 37.921 -21.544 -36.794 1.00 94.56 66 ALA A C 1
ATOM 519 O O . ALA A 1 66 ? 38.345 -22.578 -37.308 1.00 94.56 66 ALA A O 1
ATOM 520 N N . GLU A 1 67 ? 38.507 -20.360 -36.985 1.00 90.94 67 GLU A N 1
ATOM 521 C CA . GLU A 1 67 ? 39.703 -20.179 -37.808 1.00 90.94 67 GLU A CA 1
ATOM 522 C C . GLU A 1 67 ? 40.909 -20.903 -37.201 1.00 90.94 67 GLU A C 1
ATOM 524 O O . GLU A 1 67 ? 41.588 -21.638 -37.908 1.00 90.94 67 GLU A O 1
ATOM 529 N N . VAL A 1 68 ? 41.142 -20.797 -35.886 1.00 90.38 68 VAL A N 1
ATOM 530 C CA . VAL A 1 68 ? 42.198 -21.557 -35.188 1.00 90.38 68 VAL A CA 1
ATOM 531 C C . VAL A 1 68 ? 42.053 -23.058 -35.441 1.00 90.38 68 VAL A C 1
ATOM 533 O O . VAL A 1 68 ? 43.043 -23.735 -35.721 1.00 90.38 68 VAL A O 1
ATOM 536 N N . GLU A 1 69 ? 40.836 -23.592 -35.348 1.00 92.31 69 GLU A N 1
ATOM 537 C CA . GLU A 1 69 ? 40.579 -25.011 -35.588 1.00 92.31 69 GLU A CA 1
ATOM 538 C C . GLU A 1 69 ? 40.773 -25.396 -37.063 1.00 92.31 69 GLU A C 1
ATOM 540 O O . GLU A 1 69 ? 41.352 -26.443 -37.357 1.00 92.31 69 GLU A O 1
ATOM 545 N N . ASN A 1 70 ? 40.370 -24.530 -37.996 1.00 89.31 70 ASN A N 1
ATOM 546 C CA . ASN A 1 70 ? 40.630 -24.710 -39.423 1.00 89.31 70 ASN A CA 1
ATOM 547 C C . ASN A 1 70 ? 42.140 -24.745 -39.716 1.00 89.31 70 ASN A C 1
ATOM 549 O O . ASN A 1 70 ? 42.630 -25.691 -40.333 1.00 89.31 70 ASN A O 1
ATOM 553 N N . ARG A 1 71 ? 42.905 -23.794 -39.159 1.00 86.81 71 ARG A N 1
ATOM 554 C CA . ARG A 1 71 ? 44.370 -23.758 -39.271 1.00 86.81 71 ARG A CA 1
ATOM 555 C C . ARG A 1 71 ? 45.019 -25.040 -38.752 1.00 86.81 71 ARG A C 1
ATOM 557 O O . ARG A 1 71 ? 45.945 -25.541 -39.383 1.00 86.81 71 ARG A O 1
ATOM 564 N N . LYS A 1 72 ? 44.545 -25.594 -37.627 1.00 87.06 72 LYS A N 1
ATOM 565 C CA . LYS A 1 72 ? 45.051 -26.872 -37.085 1.00 87.06 72 LYS A CA 1
ATOM 566 C C . LYS A 1 72 ? 44.808 -28.039 -38.040 1.00 87.06 72 LYS A C 1
ATOM 568 O O . LYS A 1 72 ? 45.712 -28.850 -38.240 1.00 87.06 72 LYS A O 1
ATOM 573 N N . LYS A 1 73 ? 43.613 -28.126 -38.633 1.00 87.62 73 LYS A N 1
ATOM 574 C CA . LYS A 1 73 ? 43.265 -29.179 -39.602 1.00 87.62 73 LYS A CA 1
ATOM 575 C C . LYS A 1 73 ? 44.101 -29.067 -40.872 1.00 87.62 73 LYS A C 1
ATOM 577 O O . LYS A 1 73 ? 44.740 -30.042 -41.256 1.00 87.62 73 LYS A O 1
ATOM 582 N N . GLN A 1 74 ? 44.183 -27.869 -41.446 1.00 83.69 74 GLN A N 1
ATOM 583 C CA . GLN A 1 74 ? 44.992 -27.604 -42.636 1.00 83.69 74 GLN A CA 1
ATOM 584 C C . GLN A 1 74 ? 46.485 -27.858 -42.377 1.00 83.69 74 GLN A C 1
ATOM 586 O O . GLN A 1 74 ? 47.183 -28.419 -43.218 1.00 83.69 74 GLN A O 1
ATOM 591 N N . GLN A 1 75 ? 46.983 -27.534 -41.178 1.00 82.06 75 GLN A N 1
ATOM 592 C CA . GLN A 1 75 ? 48.349 -27.869 -40.773 1.00 82.06 75 GLN A CA 1
ATOM 593 C C . GLN A 1 75 ? 48.582 -29.385 -40.693 1.00 82.06 75 GLN A C 1
ATOM 595 O O . GLN A 1 75 ? 49.653 -29.850 -41.081 1.0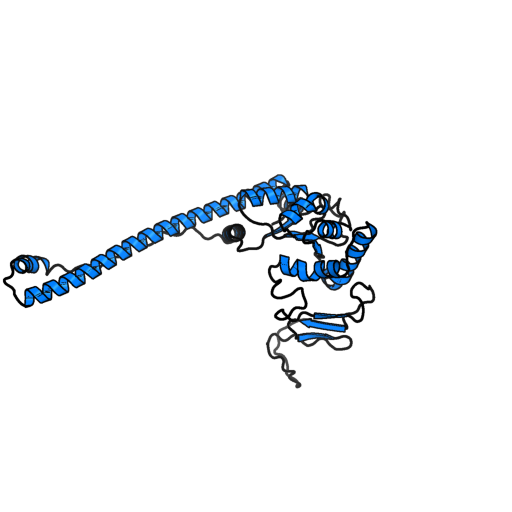0 82.06 75 GLN A O 1
ATOM 600 N N . ALA A 1 76 ? 47.627 -30.159 -40.173 1.00 85.06 76 ALA A N 1
ATOM 601 C CA . ALA A 1 76 ? 47.739 -31.616 -40.126 1.00 85.06 76 ALA A CA 1
ATOM 602 C C . ALA A 1 76 ? 47.760 -32.228 -41.539 1.00 85.06 76 ALA A C 1
ATOM 604 O O . ALA A 1 76 ? 48.584 -33.099 -41.811 1.00 85.06 76 ALA A O 1
ATOM 605 N N . GLU A 1 77 ? 46.922 -31.720 -42.443 1.00 84.81 77 GLU A N 1
ATOM 606 C CA . GLU A 1 77 ? 46.842 -32.157 -43.841 1.00 84.81 77 GLU A CA 1
ATOM 607 C C . GLU A 1 77 ? 48.130 -31.837 -44.616 1.00 84.81 77 GLU A C 1
ATOM 609 O O . GLU A 1 77 ? 48.769 -32.744 -45.152 1.00 84.81 77 GLU A O 1
ATOM 614 N N . CYS A 1 78 ? 48.606 -30.589 -44.569 1.00 81.69 78 CYS A N 1
ATOM 615 C CA . CYS A 1 78 ? 49.836 -30.181 -45.256 1.00 81.69 78 CYS A CA 1
ATOM 616 C C . CYS A 1 78 ? 51.118 -30.796 -44.669 1.00 81.69 78 CYS A C 1
ATOM 618 O O . CYS A 1 78 ? 52.147 -30.825 -45.342 1.00 81.69 78 CYS A O 1
ATOM 620 N N . LYS A 1 79 ? 51.086 -31.298 -43.424 1.00 82.19 79 LYS A N 1
ATOM 621 C CA . LYS A 1 79 ? 52.170 -32.131 -42.870 1.00 82.19 79 LYS A CA 1
ATOM 622 C C . LYS A 1 79 ? 52.184 -33.543 -43.458 1.00 82.19 79 LYS A C 1
ATOM 624 O O . LYS A 1 79 ? 53.245 -34.159 -43.477 1.00 82.19 79 LYS A O 1
ATOM 629 N N . SER A 1 80 ? 51.030 -34.058 -43.884 1.00 82.94 80 SER A N 1
ATOM 630 C CA . SER A 1 80 ? 50.898 -35.409 -44.440 1.00 82.94 80 SER A CA 1
ATOM 631 C C . SER A 1 80 ? 51.206 -35.477 -45.939 1.00 82.94 80 SER A C 1
ATOM 633 O O . SER A 1 80 ? 51.847 -36.433 -46.367 1.00 82.94 80 SER A O 1
ATOM 635 N N . ASP A 1 81 ? 50.833 -34.447 -46.708 1.00 81.94 81 ASP A N 1
ATOM 636 C CA . ASP A 1 81 ? 51.176 -34.304 -48.128 1.00 81.94 81 ASP A CA 1
ATOM 637 C C . ASP A 1 81 ? 51.547 -32.840 -48.455 1.00 81.94 81 ASP A C 1
ATOM 639 O O . ASP A 1 81 ? 50.673 -31.997 -48.685 1.00 81.94 81 ASP A O 1
ATOM 643 N N . PRO A 1 82 ? 52.852 -32.509 -48.462 1.00 75.44 82 PRO A N 1
ATOM 644 C CA . PRO A 1 82 ? 53.322 -31.142 -48.685 1.00 75.44 82 PRO A CA 1
ATOM 645 C C . PRO A 1 82 ? 53.114 -30.612 -50.110 1.00 75.44 82 PRO A C 1
ATOM 647 O O . PRO A 1 82 ? 53.229 -29.404 -50.316 1.00 75.44 82 PRO A O 1
ATOM 650 N N . PHE A 1 83 ? 52.851 -31.479 -51.095 1.00 78.69 83 PHE A N 1
ATOM 651 C CA . PHE A 1 83 ? 52.801 -31.101 -52.514 1.00 78.69 83 PHE A CA 1
ATOM 652 C C . PHE A 1 83 ? 51.385 -30.802 -53.016 1.00 78.69 83 PHE A C 1
ATOM 654 O O . PHE A 1 83 ? 51.203 -30.468 -54.190 1.00 78.69 83 PHE A O 1
ATOM 661 N N . LEU A 1 84 ? 50.378 -30.881 -52.140 1.00 79.75 84 LEU A N 1
ATOM 662 C CA . LEU A 1 84 ? 49.016 -30.479 -52.469 1.00 79.75 84 LEU A CA 1
ATOM 663 C C . LEU A 1 84 ? 48.988 -29.006 -52.917 1.00 79.75 84 LEU A C 1
ATOM 665 O O . LEU A 1 84 ? 49.551 -28.150 -52.229 1.00 79.75 84 LEU A O 1
ATOM 669 N N . PRO A 1 85 ? 48.276 -28.662 -54.009 1.00 79.38 85 PRO A N 1
ATOM 670 C CA . PRO A 1 85 ? 48.174 -27.279 -54.483 1.00 79.38 85 PRO A CA 1
ATOM 671 C C . PRO A 1 85 ? 47.702 -26.288 -53.405 1.00 79.38 85 PRO A C 1
ATOM 673 O O . PRO A 1 85 ? 48.161 -25.150 -53.364 1.00 79.38 85 PRO A O 1
ATOM 676 N N . ALA A 1 86 ? 46.835 -26.737 -52.490 1.00 75.75 86 ALA A N 1
ATOM 677 C CA . ALA A 1 86 ? 46.346 -25.945 -51.360 1.00 75.75 86 ALA A CA 1
ATOM 678 C C . ALA A 1 86 ? 47.425 -25.642 -50.298 1.00 75.75 86 ALA A C 1
ATOM 680 O O . ALA A 1 86 ? 47.292 -24.674 -49.550 1.00 75.75 86 ALA A O 1
ATOM 681 N N . CYS A 1 87 ? 48.495 -26.438 -50.233 1.00 79.50 87 CYS A N 1
ATOM 682 C CA . CYS A 1 87 ? 49.564 -26.316 -49.242 1.00 79.50 87 CYS A CA 1
ATOM 683 C C . CYS A 1 87 ? 50.709 -25.399 -49.692 1.00 79.50 87 CYS A C 1
ATOM 685 O O . CYS A 1 87 ? 51.375 -24.804 -48.845 1.00 79.50 87 CYS A O 1
ATOM 687 N N . VAL A 1 88 ? 50.889 -25.221 -51.007 1.00 72.56 88 VAL A N 1
ATOM 688 C CA . VAL A 1 88 ? 51.946 -24.375 -51.587 1.00 72.56 88 VAL A CA 1
ATOM 689 C C . VAL A 1 88 ? 51.781 -22.906 -51.177 1.00 72.56 88 VAL A C 1
ATOM 691 O O . VAL A 1 88 ? 52.740 -22.275 -50.755 1.00 72.56 88 VAL A O 1
ATOM 694 N N . HIS A 1 89 ? 50.561 -22.362 -51.235 1.00 70.31 89 HIS A N 1
ATOM 695 C CA . HIS A 1 89 ? 50.281 -20.981 -50.800 1.00 70.31 89 HIS A CA 1
ATOM 696 C C . HIS A 1 89 ? 50.017 -20.867 -49.294 1.00 70.31 89 HIS A C 1
ATOM 698 O O . HIS A 1 89 ? 50.221 -19.814 -48.694 1.00 70.31 89 HIS A O 1
ATOM 704 N N . TRP A 1 90 ? 49.582 -21.957 -48.657 1.00 68.44 90 TRP A N 1
ATOM 705 C CA . TRP A 1 90 ? 49.335 -21.983 -47.218 1.00 68.44 90 TRP A CA 1
ATOM 706 C C . TRP A 1 90 ? 50.608 -21.707 -46.412 1.00 68.44 90 TRP A C 1
ATOM 708 O O . TRP A 1 90 ? 50.570 -20.901 -45.481 1.00 68.44 90 TRP A O 1
ATOM 718 N N . GLN A 1 91 ? 51.738 -22.307 -46.807 1.00 65.81 91 GLN A N 1
ATOM 719 C CA . GLN A 1 91 ? 53.040 -22.108 -46.160 1.00 65.81 91 GLN A CA 1
ATOM 720 C C . GLN A 1 91 ? 53.447 -20.626 -46.089 1.00 65.81 91 GLN A C 1
ATOM 722 O O . GLN A 1 91 ? 53.962 -20.191 -45.065 1.00 65.81 91 GLN A O 1
ATOM 727 N N . GLU A 1 92 ? 53.120 -19.823 -47.105 1.00 68.25 92 GLU A N 1
ATOM 728 C CA . GLU A 1 92 ? 53.414 -18.380 -47.134 1.00 68.25 92 GLU A CA 1
ATOM 729 C C . GLU A 1 92 ? 52.573 -17.567 -46.130 1.00 68.25 92 GLU A C 1
ATOM 731 O O . GLU A 1 92 ? 52.967 -16.489 -45.678 1.00 68.25 92 GLU A O 1
ATOM 736 N N . THR A 1 93 ? 51.389 -18.068 -45.772 1.00 66.81 93 THR A N 1
ATOM 737 C CA . THR A 1 93 ? 50.469 -17.425 -44.816 1.00 66.81 93 THR A CA 1
ATOM 738 C C . THR A 1 93 ? 50.563 -17.989 -43.398 1.00 66.81 93 THR A C 1
ATOM 740 O O . THR A 1 93 ? 50.092 -17.346 -42.456 1.00 66.81 93 THR A O 1
ATOM 743 N N . TRP A 1 94 ? 51.191 -19.156 -43.237 1.00 64.88 94 TRP A N 1
ATOM 744 C CA . TRP A 1 94 ? 51.333 -19.879 -41.973 1.00 64.88 94 TRP A CA 1
ATOM 745 C C . TRP A 1 94 ? 52.172 -19.102 -40.951 1.00 64.88 94 TRP A C 1
ATOM 747 O O . TRP A 1 94 ? 51.789 -19.017 -39.783 1.00 64.88 94 TRP A O 1
ATOM 757 N N . ASP A 1 95 ? 53.239 -18.440 -41.393 1.00 66.62 95 ASP A N 1
ATOM 758 C CA . ASP A 1 95 ? 54.127 -17.667 -40.515 1.00 66.62 95 ASP A CA 1
ATOM 759 C C . ASP A 1 95 ? 53.469 -16.405 -39.928 1.00 66.62 95 ASP A C 1
ATOM 761 O O . ASP A 1 95 ? 54.032 -15.754 -39.046 1.00 66.62 95 ASP A O 1
ATOM 765 N N . LYS A 1 96 ? 52.254 -16.050 -40.375 1.00 77.19 96 LYS A N 1
ATOM 766 C CA . LYS A 1 96 ? 51.489 -14.934 -39.809 1.00 77.19 96 LYS A CA 1
ATOM 767 C C . LYS A 1 96 ? 50.661 -15.417 -38.611 1.00 77.19 96 LYS A C 1
ATOM 769 O O . LYS A 1 96 ? 49.677 -16.146 -38.811 1.00 77.19 96 LYS A O 1
ATOM 774 N N . PRO A 1 97 ? 50.990 -14.996 -37.374 1.00 78.25 97 PRO A N 1
ATOM 775 C CA . PRO A 1 97 ? 50.231 -15.385 -36.194 1.00 78.25 97 PRO A CA 1
ATOM 776 C C . PRO A 1 97 ? 48.796 -14.858 -36.280 1.00 78.25 97 PRO A C 1
ATOM 778 O O . PRO A 1 97 ? 48.561 -13.707 -36.650 1.00 78.25 97 PRO A O 1
ATOM 781 N N . LEU A 1 98 ? 47.827 -15.706 -35.928 1.00 83.19 98 LEU A N 1
ATOM 782 C CA . LEU A 1 98 ? 46.439 -15.280 -35.786 1.00 83.19 98 LEU A CA 1
ATOM 783 C C . LEU A 1 98 ? 46.309 -14.536 -34.451 1.00 83.19 98 LEU A C 1
ATOM 785 O O . LEU A 1 98 ? 46.526 -15.122 -33.392 1.00 83.19 98 LEU A O 1
ATOM 789 N N . ALA A 1 99 ? 45.989 -13.246 -34.498 1.00 87.50 99 ALA A N 1
ATOM 790 C CA . ALA A 1 99 ? 45.787 -12.455 -33.290 1.00 87.50 99 ALA A CA 1
ATOM 791 C C . ALA A 1 99 ? 44.375 -12.702 -32.724 1.00 87.50 99 ALA A C 1
ATOM 793 O O . ALA A 1 99 ? 43.410 -12.635 -33.492 1.00 87.50 99 ALA A O 1
ATOM 794 N N . PRO A 1 100 ? 44.223 -12.977 -31.414 1.00 89.75 100 PRO A N 1
ATOM 795 C CA . PRO A 1 100 ? 42.905 -13.083 -30.803 1.00 89.75 100 PRO A CA 1
ATOM 796 C C . PRO A 1 100 ? 42.179 -11.732 -30.875 1.00 89.75 100 PRO A C 1
ATOM 798 O O . PRO A 1 100 ? 42.817 -10.689 -30.694 1.00 89.75 100 PRO A O 1
ATOM 801 N N . PRO A 1 101 ? 40.857 -11.722 -31.124 1.00 92.88 101 PRO A N 1
ATOM 802 C CA . PRO A 1 101 ? 40.090 -10.488 -31.113 1.00 92.88 101 PRO A CA 1
ATOM 803 C C . PRO A 1 101 ? 40.117 -9.888 -29.706 1.00 92.88 101 PRO A C 1
ATOM 805 O O . PRO A 1 101 ? 39.893 -10.584 -28.715 1.00 92.88 101 PRO A O 1
ATOM 808 N N . VAL A 1 102 ? 40.398 -8.590 -29.624 1.00 92.94 102 VAL A N 1
ATOM 809 C CA . VAL A 1 102 ? 40.328 -7.835 -28.370 1.00 92.94 102 VAL A CA 1
ATOM 810 C C . VAL A 1 102 ? 38.879 -7.388 -28.178 1.00 92.94 102 VAL A C 1
ATOM 812 O O . VAL A 1 102 ? 38.358 -6.717 -29.071 1.00 92.94 102 VAL A O 1
ATOM 815 N N . PRO A 1 103 ? 38.219 -7.737 -27.056 1.00 91.69 103 PRO A N 1
ATOM 816 C CA . PRO A 1 103 ? 36.862 -7.279 -26.788 1.00 91.69 103 PRO A CA 1
ATOM 817 C C . PRO A 1 103 ? 36.786 -5.755 -26.768 1.00 91.69 103 PRO A C 1
ATOM 819 O O . PRO A 1 103 ? 37.648 -5.081 -26.194 1.00 91.69 103 PRO A O 1
ATOM 822 N N . SER A 1 104 ? 35.732 -5.213 -27.364 1.00 91.69 104 SER A N 1
ATOM 823 C CA . SER A 1 104 ? 35.478 -3.777 -27.369 1.00 91.69 104 SER A CA 1
ATOM 824 C C . SER A 1 104 ? 35.243 -3.282 -25.931 1.00 91.69 104 SER A C 1
ATOM 826 O O . SER A 1 104 ? 34.556 -3.961 -25.165 1.00 91.69 104 SER A O 1
ATOM 828 N N . PRO A 1 105 ? 35.770 -2.118 -25.510 1.00 93.62 105 PRO A N 1
ATOM 829 C CA . PRO A 1 105 ? 35.556 -1.632 -24.148 1.00 93.62 105 PRO A CA 1
ATOM 830 C C . PRO A 1 105 ? 34.065 -1.333 -23.895 1.00 93.62 105 PRO A C 1
ATOM 832 O O . PRO A 1 105 ? 33.375 -0.873 -24.809 1.00 93.62 105 PRO A O 1
ATOM 835 N N . PRO A 1 106 ? 33.546 -1.577 -22.677 1.00 92.06 106 PRO A N 1
ATOM 836 C CA . PRO A 1 106 ? 32.156 -1.280 -22.349 1.00 92.06 106 PRO A CA 1
ATOM 837 C C . PRO A 1 106 ? 31.881 0.227 -22.360 1.00 92.06 106 PRO A C 1
ATOM 839 O O . PRO A 1 106 ? 32.729 1.039 -21.979 1.00 92.06 106 PRO A O 1
ATOM 842 N N . SER A 1 107 ? 30.668 0.599 -22.761 1.00 91.38 107 SER A N 1
ATOM 843 C CA . SER A 1 107 ? 30.178 1.974 -22.673 1.00 91.38 107 SER A CA 1
ATOM 844 C C . SER A 1 107 ? 29.825 2.340 -21.227 1.00 91.38 107 SER A C 1
ATOM 846 O O . SER A 1 107 ? 29.352 1.503 -20.450 1.00 91.38 107 SER A O 1
ATOM 848 N N . ALA A 1 108 ? 30.051 3.604 -20.854 1.00 93.88 108 ALA A N 1
ATOM 849 C CA . ALA A 1 108 ? 29.760 4.084 -19.507 1.00 93.88 108 ALA A CA 1
ATOM 850 C C . ALA A 1 108 ? 28.245 3.997 -19.218 1.00 93.88 108 ALA A C 1
ATOM 852 O O . ALA A 1 108 ? 27.451 4.509 -20.014 1.00 93.88 108 ALA A O 1
ATOM 853 N N . PRO A 1 109 ? 27.827 3.361 -18.107 1.00 94.19 109 PRO A N 1
ATOM 854 C CA . PRO A 1 109 ? 26.416 3.248 -17.762 1.00 94.19 109 PRO A CA 1
ATOM 855 C C . PRO A 1 109 ? 25.823 4.597 -17.328 1.00 94.19 109 PRO A C 1
ATOM 857 O O . PRO A 1 109 ? 26.550 5.447 -16.802 1.00 94.19 109 PRO A O 1
ATOM 860 N N . PRO A 1 110 ? 24.499 4.790 -17.479 1.00 94.94 110 PRO A N 1
ATOM 861 C CA . PRO A 1 110 ? 23.798 5.909 -16.864 1.00 94.94 110 PRO A CA 1
ATOM 862 C C . PRO A 1 110 ? 24.003 5.924 -15.338 1.00 94.94 110 PRO A C 1
ATOM 864 O O . PRO A 1 110 ? 24.143 4.862 -14.722 1.00 94.94 110 PRO A O 1
ATOM 867 N N . PRO A 1 111 ? 24.013 7.103 -14.691 1.00 94.75 111 PRO A N 1
ATOM 868 C CA . PRO A 1 111 ? 24.144 7.189 -13.243 1.00 94.75 111 PRO A CA 1
ATOM 869 C C . PRO A 1 111 ? 22.941 6.546 -12.543 1.00 94.75 111 PRO A C 1
ATOM 871 O O . PRO A 1 111 ? 21.804 6.626 -13.011 1.00 94.75 111 PRO A O 1
ATOM 874 N N . ARG A 1 112 ? 23.188 5.922 -11.389 1.00 93.81 112 ARG A N 1
ATOM 875 C CA . ARG A 1 112 ? 22.123 5.396 -10.529 1.00 93.81 112 ARG A CA 1
ATOM 876 C C . ARG A 1 112 ? 21.474 6.507 -9.715 1.00 93.81 112 ARG A C 1
ATOM 878 O O . ARG A 1 112 ? 22.148 7.431 -9.265 1.00 93.81 112 ARG A O 1
ATOM 885 N N . ASP A 1 113 ? 20.174 6.369 -9.488 1.00 96.31 113 ASP A N 1
ATOM 886 C CA . ASP A 1 113 ? 19.376 7.284 -8.672 1.00 96.31 113 ASP A CA 1
ATOM 887 C C . ASP A 1 113 ? 18.345 6.463 -7.880 1.00 96.31 113 ASP A C 1
ATOM 889 O O . ASP A 1 113 ? 17.303 6.093 -8.431 1.00 96.31 113 ASP A O 1
ATOM 893 N N . PRO A 1 114 ? 18.616 6.147 -6.598 1.00 94.81 114 PRO A N 1
ATOM 894 C CA . PRO A 1 114 ? 17.749 5.282 -5.799 1.00 94.81 114 PRO A CA 1
ATOM 895 C C . PRO A 1 114 ? 16.301 5.777 -5.695 1.00 94.81 114 PRO A C 1
ATOM 897 O O . PRO A 1 114 ? 15.377 4.966 -5.619 1.00 94.81 114 PRO A O 1
ATOM 900 N N . ALA A 1 115 ? 16.077 7.096 -5.722 1.00 94.00 115 ALA A N 1
ATOM 901 C CA . ALA A 1 115 ? 14.732 7.657 -5.650 1.00 94.00 115 ALA A CA 1
ATOM 902 C C . ALA A 1 115 ? 13.936 7.327 -6.920 1.00 94.00 115 ALA A C 1
ATOM 904 O O . ALA A 1 115 ? 12.804 6.850 -6.836 1.00 94.00 115 ALA A O 1
ATOM 905 N N . LYS A 1 116 ? 14.543 7.504 -8.097 1.00 96.81 116 LYS A N 1
ATOM 906 C CA . LYS A 1 116 ? 13.909 7.156 -9.379 1.00 96.81 116 LYS A CA 1
ATOM 907 C C . LYS A 1 116 ? 13.793 5.649 -9.573 1.00 96.81 116 LYS A C 1
ATOM 909 O O . LYS A 1 116 ? 12.756 5.185 -10.028 1.00 96.81 116 LYS A O 1
ATOM 914 N N . GLU A 1 117 ? 14.800 4.877 -9.173 1.00 96.12 117 GLU A N 1
ATOM 915 C CA . GLU A 1 117 ? 14.751 3.409 -9.200 1.00 96.12 117 GLU A CA 1
ATOM 916 C C . GLU A 1 117 ? 13.606 2.853 -8.341 1.00 96.12 117 GLU A C 1
ATOM 918 O O . GLU A 1 117 ? 12.951 1.888 -8.733 1.00 96.12 117 GLU A O 1
ATOM 923 N N . THR A 1 118 ? 13.300 3.501 -7.213 1.00 96.25 118 THR A N 1
ATOM 924 C CA . THR A 1 118 ? 12.129 3.168 -6.386 1.00 96.25 118 THR A CA 1
ATOM 925 C C . THR A 1 118 ? 10.822 3.435 -7.139 1.00 96.25 118 THR A C 1
ATOM 927 O O . THR A 1 118 ? 9.916 2.605 -7.114 1.00 96.25 118 THR A O 1
ATOM 930 N N . LEU A 1 119 ? 10.713 4.556 -7.859 1.00 96.94 119 LEU A N 1
ATOM 931 C CA . LEU A 1 119 ? 9.530 4.854 -8.676 1.00 96.94 119 LEU A CA 1
ATOM 932 C C . LEU A 1 119 ? 9.386 3.893 -9.865 1.00 96.94 119 LEU A C 1
ATOM 934 O O . LEU A 1 119 ? 8.274 3.458 -10.155 1.00 96.94 119 LEU A O 1
ATOM 938 N N . ILE A 1 120 ? 10.493 3.487 -10.493 1.00 97.12 120 ILE A N 1
ATOM 939 C CA . ILE A 1 120 ? 10.508 2.410 -11.499 1.00 97.12 120 ILE A CA 1
ATOM 940 C C . ILE A 1 120 ? 10.005 1.101 -10.876 1.00 97.12 120 ILE A C 1
ATOM 942 O O . ILE A 1 120 ? 9.160 0.417 -11.448 1.00 97.12 120 ILE A O 1
ATOM 946 N N . GLY A 1 121 ? 10.456 0.770 -9.663 1.00 96.81 121 GLY A N 1
ATOM 947 C CA . GLY A 1 121 ? 9.951 -0.380 -8.911 1.00 96.81 121 GLY A CA 1
ATOM 948 C C . GLY A 1 121 ? 8.439 -0.325 -8.665 1.00 96.81 121 GLY A C 1
ATOM 949 O O . GLY A 1 121 ? 7.772 -1.352 -8.789 1.00 96.81 121 GLY A O 1
ATOM 950 N N . ALA A 1 122 ? 7.891 0.858 -8.377 1.00 96.75 122 ALA A N 1
ATOM 951 C CA . ALA A 1 122 ? 6.450 1.065 -8.233 1.00 96.75 122 ALA A CA 1
ATOM 952 C C . ALA A 1 122 ? 5.689 0.864 -9.558 1.00 96.75 122 ALA A C 1
ATOM 954 O O . ALA A 1 122 ? 4.677 0.167 -9.565 1.00 96.75 122 ALA A O 1
ATOM 955 N N . MET A 1 123 ? 6.191 1.400 -10.679 1.00 97.06 123 MET A N 1
ATOM 956 C CA . MET A 1 123 ? 5.601 1.183 -12.015 1.00 97.06 123 MET A CA 1
ATOM 957 C C . MET A 1 123 ? 5.630 -0.297 -12.424 1.00 97.06 123 MET A C 1
ATOM 959 O O . MET A 1 123 ? 4.700 -0.807 -13.034 1.00 97.06 123 MET A O 1
ATOM 963 N N . HIS A 1 124 ? 6.664 -1.030 -12.016 1.00 96.69 124 HIS A N 1
ATOM 964 C CA . HIS A 1 124 ? 6.783 -2.468 -12.265 1.00 96.69 124 HIS A CA 1
ATOM 965 C C . HIS A 1 124 ? 6.021 -3.356 -11.275 1.00 96.69 124 HIS A C 1
ATOM 967 O O . HIS A 1 124 ? 6.179 -4.577 -11.315 1.00 96.69 124 HIS A O 1
ATOM 973 N N . GLY A 1 125 ? 5.250 -2.780 -10.348 1.00 95.38 125 GLY A N 1
ATOM 974 C CA . GLY A 1 125 ? 4.512 -3.542 -9.337 1.00 95.38 125 GLY A CA 1
ATOM 975 C C . GLY A 1 125 ? 5.403 -4.284 -8.333 1.00 95.38 125 GLY A C 1
ATOM 976 O O . GLY A 1 125 ? 4.922 -5.139 -7.597 1.00 95.38 125 GLY A O 1
ATOM 977 N N . LYS A 1 126 ? 6.703 -3.964 -8.274 1.00 96.00 126 LYS A N 1
ATOM 978 C CA . LYS A 1 126 ? 7.645 -4.532 -7.292 1.00 96.00 126 LYS A CA 1
ATOM 979 C C . LYS A 1 126 ? 7.494 -3.895 -5.914 1.00 96.00 126 LYS A C 1
ATOM 981 O O . LYS A 1 126 ? 7.982 -4.439 -4.930 1.00 96.00 126 LYS A O 1
ATOM 986 N N . ILE A 1 127 ? 6.866 -2.722 -5.856 1.00 95.00 127 ILE A N 1
ATOM 987 C CA . ILE A 1 127 ? 6.614 -1.968 -4.633 1.00 95.00 127 ILE A CA 1
ATOM 988 C C . ILE A 1 127 ? 5.116 -1.697 -4.545 1.00 95.00 127 ILE A C 1
ATOM 990 O O . ILE A 1 127 ? 4.536 -1.083 -5.439 1.00 95.00 127 ILE A O 1
ATOM 994 N N . MET A 1 128 ? 4.502 -2.120 -3.441 1.00 95.94 128 MET A N 1
ATOM 995 C CA . MET A 1 128 ? 3.117 -1.779 -3.130 1.00 95.94 128 MET A CA 1
ATOM 996 C C . MET A 1 128 ? 3.032 -0.310 -2.723 1.00 95.94 128 MET A C 1
ATOM 998 O O . MET A 1 128 ? 3.679 0.137 -1.775 1.00 95.94 128 MET A O 1
ATOM 1002 N N . VAL A 1 129 ? 2.240 0.463 -3.461 1.00 97.19 129 VAL A N 1
ATOM 1003 C CA . VAL A 1 129 ? 2.173 1.911 -3.273 1.00 97.19 129 VAL A CA 1
ATOM 1004 C C . VAL A 1 129 ? 1.100 2.270 -2.254 1.00 97.19 129 VAL A C 1
ATOM 1006 O O . VAL A 1 129 ? -0.090 2.060 -2.480 1.00 97.19 129 VAL A O 1
ATOM 1009 N N . HIS A 1 130 ? 1.526 2.888 -1.157 1.00 97.62 130 HIS A N 1
ATOM 1010 C CA . HIS A 1 130 ? 0.644 3.484 -0.159 1.00 97.62 130 HIS A CA 1
ATOM 1011 C C . HIS A 1 130 ? 0.716 5.014 -0.230 1.00 97.62 130 HIS A C 1
ATOM 1013 O O . HIS A 1 130 ? 1.799 5.607 -0.372 1.00 97.62 130 HIS A O 1
ATOM 1019 N N . ILE A 1 131 ? -0.443 5.669 -0.146 1.00 96.69 131 ILE A N 1
ATOM 1020 C CA . ILE A 1 131 ? -0.555 7.118 -0.334 1.00 96.69 131 ILE A CA 1
ATOM 1021 C C . ILE A 1 131 ? -1.291 7.762 0.832 1.00 96.69 131 ILE A C 1
ATOM 1023 O O . ILE A 1 131 ? -2.450 7.469 1.085 1.00 96.69 131 ILE A O 1
ATOM 1027 N N . HIS A 1 132 ? -0.624 8.696 1.499 1.00 95.38 132 HIS A N 1
ATOM 1028 C CA . HIS A 1 132 ? -1.219 9.585 2.491 1.00 95.38 132 HIS A CA 1
ATOM 1029 C C . HIS A 1 132 ? -2.165 10.571 1.800 1.00 95.38 132 HIS A C 1
ATOM 1031 O O . HIS A 1 132 ? -1.707 11.394 1.004 1.00 95.38 132 HIS A O 1
ATOM 1037 N N . CYS A 1 133 ? -3.465 10.503 2.079 1.00 93.12 133 CYS A N 1
ATOM 1038 C CA . CYS A 1 133 ? -4.462 11.351 1.431 1.00 93.12 133 CYS A CA 1
ATOM 1039 C C . CYS A 1 133 ? -5.727 11.458 2.279 1.00 93.12 133 CYS A C 1
ATOM 1041 O O . CYS A 1 133 ? -6.181 10.454 2.796 1.00 93.12 133 CYS A O 1
ATOM 1043 N N . TYR A 1 134 ? -6.337 12.638 2.389 1.00 95.19 134 TYR A N 1
ATOM 1044 C CA . TYR A 1 134 ? -7.564 12.803 3.178 1.00 95.19 134 TYR A CA 1
ATOM 1045 C C . TYR A 1 134 ? -8.814 12.884 2.305 1.00 95.19 134 TYR A C 1
ATOM 1047 O O . TYR A 1 134 ? -9.782 12.160 2.534 1.00 95.19 134 TYR A O 1
ATOM 1055 N N . ARG A 1 135 ? -8.782 13.763 1.298 1.00 96.06 135 ARG A N 1
ATOM 1056 C CA . ARG A 1 135 ? -9.962 14.135 0.522 1.00 96.06 135 ARG A CA 1
ATOM 1057 C C . ARG A 1 135 ? -10.183 13.276 -0.715 1.00 96.06 135 ARG A C 1
ATOM 1059 O O . ARG A 1 135 ? -9.241 12.731 -1.293 1.00 96.06 135 ARG A O 1
ATOM 1066 N N . ALA A 1 136 ? -11.439 13.198 -1.138 1.00 97.44 136 ALA A N 1
ATOM 1067 C CA . ALA A 1 136 ? -11.866 12.396 -2.276 1.00 97.44 136 ALA A CA 1
ATOM 1068 C C . ALA A 1 136 ? -11.301 12.916 -3.606 1.00 97.44 136 ALA A C 1
ATOM 1070 O O . ALA A 1 136 ? -10.876 12.126 -4.446 1.00 97.44 136 ALA A O 1
ATOM 1071 N N . ASP A 1 137 ? -11.241 14.236 -3.788 1.00 95.44 137 ASP A N 1
ATOM 1072 C CA . ASP A 1 137 ? -10.678 14.868 -4.985 1.00 95.44 137 ASP A CA 1
ATOM 1073 C C . ASP A 1 137 ? -9.174 14.607 -5.124 1.00 95.44 137 ASP A C 1
ATOM 1075 O O . ASP A 1 137 ? -8.706 14.265 -6.211 1.00 95.44 137 ASP A O 1
ATOM 1079 N N . ASP A 1 138 ? -8.430 14.682 -4.020 1.00 95.25 138 ASP A N 1
ATOM 1080 C CA . ASP A 1 138 ? -7.008 14.331 -4.003 1.00 95.25 138 ASP A CA 1
ATOM 1081 C C . ASP A 1 138 ? -6.793 12.840 -4.350 1.00 95.25 138 ASP A C 1
ATOM 1083 O O . ASP A 1 138 ? -5.897 12.512 -5.132 1.00 95.25 138 ASP A O 1
ATOM 1087 N N . MET A 1 139 ? -7.634 11.934 -3.830 1.00 97.62 139 MET A N 1
ATOM 1088 C CA . MET A 1 139 ? -7.571 10.503 -4.168 1.00 97.62 139 MET A CA 1
ATOM 1089 C C . MET A 1 139 ? -7.864 10.254 -5.652 1.00 97.62 139 MET A C 1
ATOM 1091 O O . MET A 1 139 ? -7.114 9.534 -6.308 1.00 97.62 139 MET A O 1
ATOM 1095 N N . LEU A 1 140 ? -8.903 10.879 -6.213 1.00 97.69 140 LEU A N 1
ATOM 1096 C CA . LEU A 1 140 ? -9.240 10.766 -7.639 1.00 97.69 140 LEU A CA 1
ATOM 1097 C C . LEU A 1 140 ? -8.123 11.303 -8.544 1.00 97.69 140 LEU A C 1
ATOM 1099 O O . LEU A 1 140 ? -7.806 10.699 -9.573 1.00 97.69 140 LEU A O 1
ATOM 1103 N N . ALA A 1 141 ? -7.483 12.404 -8.150 1.00 96.31 141 ALA A N 1
ATOM 1104 C CA . ALA A 1 141 ? -6.336 12.949 -8.867 1.00 96.31 141 ALA A CA 1
ATOM 1105 C C . ALA A 1 141 ? -5.138 11.985 -8.850 1.00 96.31 141 ALA A C 1
ATOM 1107 O O . ALA A 1 141 ? -4.483 11.796 -9.877 1.00 96.31 141 ALA A O 1
ATOM 1108 N N . MET A 1 142 ? -4.883 11.324 -7.717 1.00 96.69 142 MET A N 1
ATOM 1109 C CA . MET A 1 142 ? -3.848 10.293 -7.624 1.00 96.69 142 MET A CA 1
ATOM 1110 C C . MET A 1 142 ? -4.161 9.053 -8.445 1.00 96.69 142 MET A C 1
ATOM 1112 O O . MET A 1 142 ? -3.248 8.506 -9.054 1.00 96.69 142 MET A O 1
ATOM 1116 N N . LEU A 1 143 ? -5.424 8.627 -8.496 1.00 97.81 143 LEU A N 1
ATOM 1117 C CA . LEU A 1 143 ? -5.849 7.537 -9.374 1.00 97.81 143 LEU A CA 1
ATOM 1118 C C . LEU A 1 143 ? -5.604 7.891 -10.842 1.00 97.81 143 LEU A C 1
ATOM 1120 O O . LEU A 1 143 ? -5.065 7.080 -11.584 1.00 97.81 143 LEU A O 1
ATOM 1124 N N . SER A 1 144 ? -5.912 9.128 -11.230 1.00 97.06 144 SER A N 1
ATOM 1125 C CA . SER A 1 144 ? -5.680 9.614 -12.594 1.00 97.06 144 SER A CA 1
ATOM 1126 C C . SER A 1 144 ? -4.188 9.648 -12.940 1.00 97.06 144 SER A C 1
ATOM 1128 O O . SER A 1 144 ? -3.800 9.273 -14.041 1.00 97.06 144 SER A O 1
ATOM 1130 N N . LEU A 1 145 ? -3.336 10.063 -11.995 1.00 96.31 145 LEU A N 1
ATOM 1131 C CA . LEU A 1 145 ? -1.886 10.008 -12.172 1.00 96.31 145 LEU A CA 1
ATOM 1132 C C . LEU A 1 145 ? -1.381 8.563 -12.266 1.00 96.31 145 LEU A C 1
ATOM 1134 O O . LEU A 1 145 ? -0.554 8.268 -13.120 1.00 96.31 145 LEU A O 1
ATOM 1138 N N . ALA A 1 146 ? -1.871 7.671 -11.406 1.00 97.31 146 ALA A N 1
ATOM 1139 C CA . ALA A 1 146 ? -1.504 6.260 -11.414 1.00 97.31 146 ALA A CA 1
ATOM 1140 C C . ALA A 1 146 ? -1.822 5.602 -12.768 1.00 97.31 146 ALA A C 1
ATOM 1142 O O . ALA A 1 146 ? -0.964 4.919 -13.327 1.00 97.31 146 ALA A O 1
ATOM 1143 N N . ASP A 1 147 ? -3.000 5.902 -13.328 1.00 97.31 147 ASP A N 1
ATOM 1144 C CA . ASP A 1 147 ? -3.424 5.453 -14.658 1.00 97.31 147 ASP A CA 1
ATOM 1145 C C . ASP A 1 147 ? -2.536 6.044 -15.775 1.00 97.31 147 ASP A C 1
ATOM 1147 O O . ASP A 1 147 ? -2.199 5.347 -16.729 1.00 97.31 147 ASP A O 1
ATOM 1151 N N . GLU A 1 148 ? -2.126 7.312 -15.656 1.00 96.31 148 GLU A N 1
ATOM 1152 C CA . GLU A 1 148 ? -1.271 7.999 -16.637 1.00 96.31 148 GLU A CA 1
ATOM 1153 C C . GLU A 1 148 ? 0.137 7.399 -16.723 1.00 96.31 148 GLU A C 1
ATOM 1155 O O . GLU A 1 148 ? 0.651 7.189 -17.821 1.00 96.31 148 GLU A O 1
ATOM 1160 N N . VAL A 1 149 ? 0.780 7.151 -15.579 1.00 95.25 149 VAL A N 1
ATOM 1161 C CA . VAL A 1 149 ? 2.181 6.694 -15.546 1.00 95.25 149 VAL A CA 1
ATOM 1162 C C . VAL A 1 149 ? 2.327 5.175 -15.432 1.00 95.25 149 VAL A C 1
ATOM 1164 O O . VAL A 1 149 ? 3.424 4.658 -15.631 1.00 95.25 149 VAL A O 1
ATOM 1167 N N . GLY A 1 150 ? 1.241 4.457 -15.138 1.00 94.88 150 GLY A N 1
ATOM 1168 C CA . GLY A 1 150 ? 1.204 2.996 -15.126 1.00 94.88 150 GLY A CA 1
ATOM 1169 C C . GLY A 1 150 ? 1.677 2.351 -13.822 1.00 94.88 150 GLY A C 1
ATOM 1170 O O . GLY A 1 150 ? 2.401 1.362 -13.871 1.00 94.88 150 GLY A O 1
ATOM 1171 N N . PHE A 1 151 ? 1.276 2.870 -12.656 1.00 96.00 151 PHE A N 1
ATOM 1172 C CA . PHE A 1 151 ? 1.430 2.151 -11.378 1.00 96.00 151 PHE A CA 1
ATOM 1173 C C . PHE A 1 151 ? 0.075 1.894 -10.719 1.00 96.00 151 PHE A C 1
ATOM 1175 O O . PHE A 1 151 ? -0.915 2.556 -11.010 1.00 96.00 151 PHE A O 1
ATOM 1182 N N . THR A 1 152 ? 0.025 0.947 -9.783 1.00 96.12 152 THR A N 1
ATOM 1183 C CA . THR A 1 152 ? -1.190 0.631 -9.019 1.00 96.12 152 THR A CA 1
ATOM 1184 C C . THR A 1 152 ? -1.077 1.108 -7.579 1.00 96.12 152 THR A C 1
ATOM 1186 O O . THR A 1 152 ? -0.046 0.913 -6.933 1.00 96.12 152 THR A O 1
ATOM 1189 N N . ILE A 1 153 ? -2.149 1.688 -7.046 1.00 98.12 153 ILE A N 1
ATOM 1190 C CA . ILE A 1 153 ? -2.235 2.093 -5.638 1.00 98.12 153 ILE A CA 1
ATOM 1191 C C . ILE A 1 153 ? -2.769 0.915 -4.825 1.00 98.12 153 ILE A C 1
ATOM 1193 O O . ILE A 1 153 ? -3.799 0.351 -5.172 1.00 98.12 153 ILE A O 1
ATOM 1197 N N . ARG A 1 154 ? -2.080 0.552 -3.739 1.00 97.94 154 ARG A N 1
ATOM 1198 C CA . ARG A 1 154 ? -2.500 -0.519 -2.825 1.00 97.94 154 ARG A CA 1
ATOM 1199 C C . ARG A 1 154 ? -3.442 -0.004 -1.745 1.00 97.94 154 ARG A C 1
ATOM 1201 O O . ARG A 1 154 ? -4.483 -0.609 -1.516 1.00 97.94 154 ARG A O 1
ATOM 1208 N N . SER A 1 155 ? -3.085 1.114 -1.111 1.00 98.31 155 SER A N 1
ATOM 1209 C CA . SER A 1 155 ? -3.891 1.721 -0.049 1.00 98.31 155 SER A CA 1
ATOM 1210 C C . SER A 1 155 ? -3.803 3.241 -0.035 1.00 98.31 155 SER A C 1
ATOM 1212 O O . SER A 1 155 ? -2.712 3.808 -0.186 1.00 98.31 155 SER A O 1
ATOM 1214 N N . PHE A 1 156 ? -4.926 3.893 0.254 1.00 98.38 156 PHE A N 1
ATOM 1215 C CA . PHE A 1 156 ? -4.935 5.269 0.742 1.00 98.38 156 PHE A CA 1
ATOM 1216 C C . PHE A 1 156 ? -4.954 5.286 2.272 1.00 98.38 156 PHE A C 1
ATOM 1218 O O . PHE A 1 156 ? -5.715 4.553 2.894 1.00 98.38 156 PHE A O 1
ATOM 1225 N N . HIS A 1 157 ? -4.108 6.122 2.869 1.00 97.56 157 HIS A N 1
ATOM 1226 C CA . HIS A 1 157 ? -3.981 6.315 4.314 1.00 97.56 157 HIS A CA 1
ATOM 1227 C C . HIS A 1 157 ? -4.658 7.598 4.759 1.00 97.56 157 HIS A C 1
ATOM 1229 O O . HIS A 1 157 ? -4.557 8.608 4.060 1.00 97.56 157 HIS A O 1
ATOM 1235 N N . HIS A 1 158 ? -5.251 7.558 5.950 1.00 95.62 158 HIS A N 1
ATOM 1236 C CA . HIS A 1 158 ? -6.185 8.530 6.521 1.00 95.62 158 HIS A CA 1
ATOM 1237 C C . HIS A 1 158 ? -7.535 8.522 5.817 1.00 95.62 158 HIS A C 1
ATOM 1239 O O . HIS A 1 158 ? -8.537 8.201 6.440 1.00 95.62 158 HIS A O 1
ATOM 1245 N N . ALA A 1 159 ? -7.552 8.852 4.526 1.00 97.12 159 ALA A N 1
ATOM 1246 C CA . ALA A 1 159 ? -8.652 8.639 3.591 1.00 97.12 159 ALA A CA 1
ATOM 1247 C C . ALA A 1 159 ? -10.042 8.997 4.161 1.00 97.12 159 ALA A C 1
ATOM 1249 O O . ALA A 1 159 ? -11.022 8.274 3.968 1.00 97.12 159 ALA A O 1
ATOM 1250 N N . LEU A 1 160 ? -10.120 10.128 4.874 1.00 97.12 160 LEU A N 1
ATOM 1251 C CA . LEU A 1 160 ? -11.302 10.536 5.639 1.00 97.12 160 LEU A CA 1
ATOM 1252 C C . LEU A 1 160 ? -12.551 10.738 4.777 1.00 97.12 160 LEU A C 1
ATOM 1254 O O . LEU A 1 160 ? -13.656 10.516 5.256 1.00 97.12 160 LEU A O 1
ATOM 1258 N N . GLU A 1 161 ? -12.387 11.109 3.507 1.00 98.06 161 GLU A N 1
ATOM 1259 C CA . GLU A 1 161 ? -13.495 11.252 2.557 1.00 98.06 161 GLU A CA 1
ATOM 1260 C C . GLU A 1 161 ? -13.665 10.045 1.617 1.00 98.06 161 GLU A C 1
ATOM 1262 O O . GLU A 1 161 ? -14.355 10.142 0.599 1.00 98.06 161 GLU A O 1
ATOM 1267 N N . ALA A 1 162 ? -13.041 8.899 1.909 1.00 98.31 162 ALA A N 1
ATOM 1268 C CA . ALA A 1 162 ? -13.117 7.720 1.041 1.00 98.31 162 ALA A CA 1
ATOM 1269 C C . ALA A 1 162 ? -14.551 7.223 0.841 1.00 98.31 162 ALA A C 1
ATOM 1271 O O . ALA A 1 162 ? -14.888 6.777 -0.255 1.00 98.31 162 ALA A O 1
ATOM 1272 N N . TYR A 1 163 ? -15.420 7.376 1.845 1.00 98.12 163 TYR A N 1
ATOM 1273 C CA . TYR A 1 163 ? -16.845 7.061 1.746 1.00 98.12 163 TYR A CA 1
ATOM 1274 C C . TYR A 1 163 ? -17.537 7.716 0.538 1.00 98.12 163 TYR A C 1
ATOM 1276 O O . TYR A 1 163 ? -18.478 7.135 -0.013 1.00 98.12 163 TYR A O 1
ATOM 1284 N N . LYS A 1 164 ? -17.065 8.888 0.083 1.00 98.56 164 LYS A N 1
ATOM 1285 C CA . LYS A 1 164 ? -17.623 9.6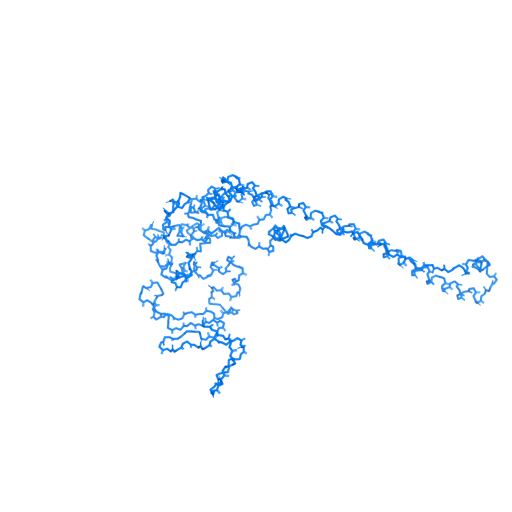14 -1.071 1.00 98.56 164 LYS A CA 1
ATOM 1286 C C . LYS A 1 164 ? -17.304 8.952 -2.412 1.00 98.56 164 LYS A C 1
ATOM 1288 O O . LYS A 1 164 ? -18.040 9.153 -3.369 1.00 98.56 164 LYS A O 1
ATOM 1293 N N . ILE A 1 165 ? -16.220 8.178 -2.480 1.00 98.56 165 ILE A N 1
ATOM 1294 C CA . ILE A 1 165 ? -15.723 7.505 -3.695 1.00 98.56 165 ILE A CA 1
ATOM 1295 C C . ILE A 1 165 ? -15.567 5.991 -3.494 1.00 98.56 165 ILE A C 1
ATOM 1297 O O . ILE A 1 165 ? -14.780 5.331 -4.173 1.00 98.56 165 ILE A O 1
ATOM 1301 N N . ARG A 1 166 ? -16.298 5.430 -2.527 1.00 98.06 166 ARG A N 1
ATOM 1302 C CA . ARG A 1 166 ? -16.156 4.038 -2.083 1.00 98.06 166 ARG A CA 1
ATOM 1303 C C . ARG A 1 166 ? -16.365 3.012 -3.191 1.00 98.06 166 ARG A C 1
ATOM 1305 O O . ARG A 1 166 ? -15.644 2.025 -3.253 1.00 98.06 166 ARG A O 1
ATOM 1312 N N . ASP A 1 167 ? -17.282 3.284 -4.117 1.00 98.06 167 ASP A N 1
ATOM 1313 C CA . ASP A 1 167 ? -17.547 2.417 -5.263 1.00 98.06 167 ASP A CA 1
ATOM 1314 C C . ASP A 1 167 ? -16.359 2.384 -6.238 1.00 98.06 167 ASP A C 1
ATOM 1316 O O . ASP A 1 167 ? -16.028 1.328 -6.775 1.00 98.06 167 ASP A O 1
ATOM 1320 N N . VAL A 1 168 ? -15.686 3.522 -6.442 1.00 98.44 168 VAL A N 1
ATOM 1321 C CA . VAL A 1 168 ? -14.475 3.621 -7.269 1.00 98.44 168 VAL A CA 1
ATOM 1322 C C . VAL A 1 168 ? -13.340 2.820 -6.637 1.00 98.44 168 VAL A C 1
ATOM 1324 O O . VAL A 1 168 ? -12.663 2.061 -7.334 1.00 98.44 168 VAL A O 1
ATOM 1327 N N . LEU A 1 169 ? -13.141 2.964 -5.324 1.00 98.50 169 LEU A N 1
ATOM 1328 C CA . LEU A 1 169 ? -12.078 2.272 -4.592 1.00 98.50 169 LEU A CA 1
ATOM 1329 C C . LEU A 1 169 ? -12.318 0.757 -4.533 1.00 98.50 169 LEU A C 1
ATOM 1331 O O . LEU A 1 169 ? -11.389 -0.010 -4.791 1.00 98.50 169 LEU A O 1
ATOM 1335 N N . ALA A 1 170 ? -13.561 0.326 -4.295 1.00 98.25 170 ALA A N 1
ATOM 1336 C CA . ALA A 1 170 ? -13.948 -1.083 -4.308 1.00 98.25 170 ALA A CA 1
ATOM 1337 C C . ALA A 1 170 ? -13.726 -1.723 -5.688 1.00 98.25 170 ALA A C 1
ATOM 1339 O O . ALA A 1 170 ? -13.060 -2.752 -5.791 1.00 98.25 170 ALA A O 1
ATOM 1340 N N . LYS A 1 171 ? -14.177 -1.074 -6.774 1.00 98.25 171 LYS A N 1
ATOM 1341 C CA . LYS A 1 171 ? -13.967 -1.557 -8.156 1.00 98.25 171 LYS A CA 1
ATOM 1342 C C . LYS A 1 171 ? -12.492 -1.727 -8.512 1.00 98.25 171 LYS A C 1
ATOM 1344 O O . LYS A 1 171 ? -12.146 -2.618 -9.282 1.00 98.25 171 LYS A O 1
ATOM 1349 N N . ARG A 1 172 ? -11.627 -0.861 -7.980 1.00 97.75 172 ARG A N 1
ATOM 1350 C CA . ARG A 1 172 ? -10.177 -0.903 -8.219 1.00 97.75 172 ARG A CA 1
ATOM 1351 C C . ARG A 1 172 ? -9.427 -1.803 -7.234 1.00 97.75 172 ARG A C 1
ATOM 1353 O O . ARG A 1 172 ? -8.215 -1.933 -7.370 1.00 97.75 172 ARG A O 1
ATOM 1360 N N . ASN A 1 173 ? -10.124 -2.421 -6.277 1.00 97.44 173 ASN A N 1
ATOM 1361 C CA . ASN A 1 173 ? -9.538 -3.232 -5.213 1.00 97.44 173 ASN A CA 1
ATOM 1362 C C . ASN A 1 173 ? -8.423 -2.478 -4.461 1.00 97.44 173 ASN A C 1
ATOM 1364 O O . ASN A 1 173 ? -7.301 -2.965 -4.333 1.00 97.44 173 ASN A O 1
ATOM 1368 N N . ILE A 1 174 ? -8.726 -1.252 -4.026 1.00 98.44 174 ILE A N 1
ATOM 1369 C CA . ILE A 1 174 ? -7.816 -0.381 -3.270 1.00 98.44 174 ILE A CA 1
ATOM 1370 C C . ILE A 1 174 ? -8.302 -0.317 -1.828 1.00 98.44 174 ILE A C 1
ATOM 1372 O O . ILE A 1 174 ? -9.475 -0.022 -1.585 1.00 98.44 174 ILE A O 1
ATOM 1376 N N . SER A 1 175 ? -7.410 -0.560 -0.866 1.00 98.44 175 SER A N 1
ATOM 1377 C CA . SER A 1 175 ? -7.786 -0.452 0.541 1.00 98.44 175 SER A CA 1
ATOM 1378 C C . SER A 1 175 ? -7.852 0.987 1.034 1.00 98.44 175 SER A C 1
ATOM 1380 O O . SER A 1 175 ? -7.179 1.892 0.532 1.00 98.44 175 SER A O 1
ATOM 1382 N N . VAL A 1 176 ? -8.659 1.171 2.073 1.00 98.50 176 VAL A N 1
ATOM 1383 C CA . VAL A 1 176 ? -8.844 2.439 2.776 1.00 98.50 176 VAL A CA 1
ATOM 1384 C C . VAL A 1 176 ? -8.356 2.253 4.200 1.00 98.50 176 VAL A C 1
ATOM 1386 O O . VAL A 1 176 ? -9.052 1.661 5.016 1.00 98.50 176 VAL A O 1
ATOM 1389 N N . SER A 1 177 ? -7.156 2.740 4.493 1.00 97.88 177 SER A N 1
ATOM 1390 C CA . SER A 1 177 ? -6.619 2.826 5.848 1.00 97.88 177 SER A CA 1
ATOM 1391 C C . SER A 1 177 ? -7.087 4.142 6.468 1.00 97.88 177 SER A C 1
ATOM 1393 O O . SER A 1 177 ? -6.634 5.200 6.050 1.00 97.88 177 SER A O 1
ATOM 1395 N N . THR A 1 178 ? -8.007 4.088 7.430 1.00 97.50 178 THR A N 1
ATOM 1396 C CA . THR A 1 178 ? -8.600 5.269 8.089 1.00 97.50 178 THR A CA 1
ATOM 1397 C C . THR A 1 178 ? -8.657 5.080 9.608 1.00 97.50 178 THR A C 1
ATOM 1399 O O . THR A 1 178 ? -8.342 4.010 10.132 1.00 97.50 178 THR A O 1
ATOM 1402 N N . TRP A 1 179 ? -9.060 6.130 10.317 1.00 96.56 179 TRP A N 1
ATOM 1403 C CA . TRP A 1 179 ? -9.348 6.111 11.749 1.00 96.56 179 TRP A CA 1
ATOM 1404 C C . TRP A 1 179 ? -10.805 5.761 12.040 1.00 96.56 179 TRP A C 1
ATOM 1406 O O . TRP A 1 179 ? -11.664 5.890 11.165 1.00 96.56 179 TRP A O 1
ATOM 1416 N N . ALA A 1 180 ? -11.071 5.367 13.287 1.00 96.00 180 ALA A N 1
ATOM 1417 C CA . ALA A 1 180 ? -12.426 5.151 13.782 1.00 96.00 180 ALA A CA 1
ATOM 1418 C C . ALA A 1 180 ? -13.141 6.488 13.978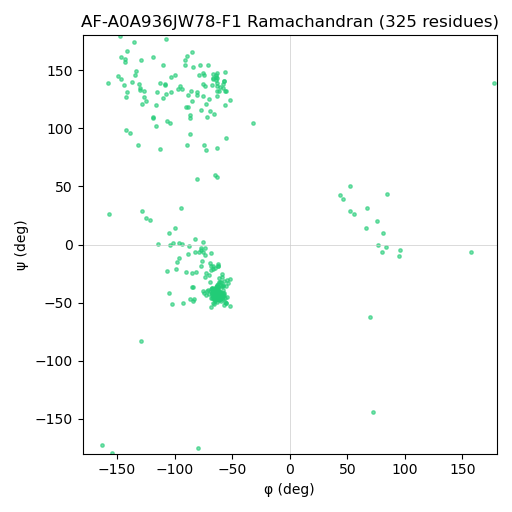 1.00 96.00 180 ALA A C 1
ATOM 1420 O O . ALA A 1 180 ? -14.310 6.612 13.629 1.00 96.00 180 ALA A O 1
ATOM 1421 N N . ASP A 1 181 ? -12.438 7.475 14.549 1.00 93.62 181 ASP A N 1
ATOM 1422 C CA . ASP A 1 181 ? -13.074 8.715 14.971 1.00 93.62 181 ASP A CA 1
ATOM 1423 C C . ASP A 1 181 ? -12.163 9.958 15.091 1.00 93.62 181 ASP A C 1
ATOM 1425 O O . ASP A 1 181 ? -12.471 10.891 15.832 1.00 93.62 181 ASP A O 1
ATOM 1429 N N . TRP A 1 182 ? -11.055 10.025 14.345 1.00 93.56 182 TRP A N 1
ATOM 1430 C CA . TRP A 1 182 ? -10.161 11.190 14.382 1.00 93.56 182 TRP A CA 1
ATOM 1431 C C . TRP A 1 182 ? -10.269 12.061 13.123 1.00 93.56 182 TRP A C 1
ATOM 1433 O O . TRP A 1 182 ? -9.777 11.699 12.055 1.00 93.56 182 TRP A O 1
ATOM 1443 N N . TRP A 1 183 ? -10.904 13.232 13.247 1.00 94.25 183 TRP A N 1
ATOM 1444 C CA . TRP A 1 183 ? -11.083 14.211 12.166 1.00 94.25 183 TRP A CA 1
ATOM 1445 C C . TRP A 1 183 ? -11.255 15.645 12.722 1.00 94.25 183 TRP A C 1
ATOM 1447 O O . TRP A 1 183 ? -11.152 15.869 13.927 1.00 94.25 183 TRP A O 1
ATOM 1457 N N . GLY A 1 184 ? -11.442 16.653 11.862 1.00 92.88 184 GLY A N 1
ATOM 1458 C CA . GLY A 1 184 ? -11.740 18.043 12.258 1.00 92.88 184 GLY A CA 1
ATOM 1459 C C . GLY A 1 184 ? -10.534 18.926 12.616 1.00 92.88 184 GLY A C 1
ATOM 1460 O O . GLY A 1 184 ? -10.692 20.116 12.871 1.00 92.88 184 GLY A O 1
ATOM 1461 N N . PHE A 1 185 ? -9.316 18.381 12.598 1.00 90.25 185 PHE A N 1
ATOM 1462 C CA . PHE A 1 185 ? -8.085 19.084 12.999 1.00 90.25 185 PHE A CA 1
ATOM 1463 C C . PHE A 1 185 ? -7.390 19.861 11.861 1.00 90.25 185 PHE A C 1
ATOM 1465 O O . PHE A 1 185 ? -6.427 20.590 12.103 1.00 90.25 185 PHE A O 1
ATOM 1472 N N . LYS A 1 186 ? -7.856 19.704 10.615 1.00 88.50 186 LYS A N 1
ATOM 1473 C CA . LYS A 1 186 ? -7.409 20.428 9.408 1.00 88.50 186 LYS A CA 1
ATOM 1474 C C . LYS A 1 186 ? -8.594 20.630 8.471 1.00 88.50 186 LYS A C 1
ATOM 1476 O O . LYS A 1 186 ? -9.549 19.862 8.529 1.00 88.50 186 LYS A O 1
ATOM 1481 N N . MET A 1 187 ? -8.480 21.573 7.536 1.00 89.69 187 MET A N 1
ATOM 1482 C CA . MET A 1 187 ? -9.486 21.748 6.481 1.00 89.69 187 MET A CA 1
ATOM 1483 C C . MET A 1 187 ? -9.637 20.489 5.622 1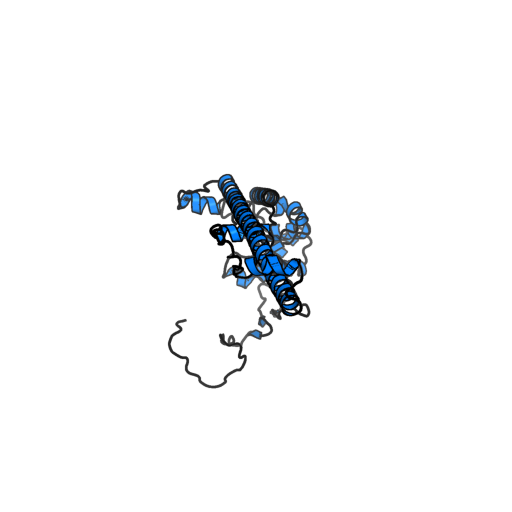.00 89.69 187 MET A C 1
ATOM 1485 O O . MET A 1 187 ? -10.754 20.075 5.331 1.00 89.69 187 MET A O 1
ATOM 1489 N N . GLU A 1 188 ? -8.530 19.832 5.264 1.00 91.50 188 GLU A N 1
ATOM 1490 C CA . GLU A 1 188 ? -8.577 18.558 4.531 1.00 91.50 188 GLU A CA 1
ATOM 1491 C C . GLU A 1 188 ? -9.160 17.387 5.332 1.00 91.50 188 GLU A C 1
ATOM 1493 O O . GLU A 1 188 ? -9.567 16.397 4.737 1.00 91.50 188 GLU A O 1
ATOM 1498 N N . ALA A 1 189 ? -9.201 17.505 6.660 1.00 93.56 189 ALA A N 1
ATOM 1499 C CA . ALA A 1 189 ? -9.714 16.489 7.569 1.00 93.56 189 ALA A CA 1
ATOM 1500 C C . ALA A 1 189 ? -11.093 16.854 8.138 1.00 93.56 189 ALA A C 1
ATOM 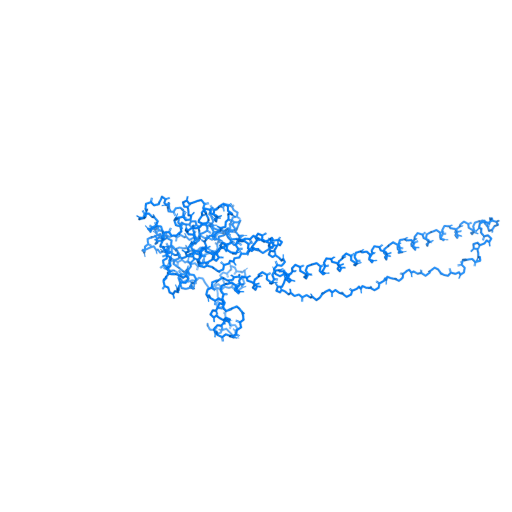1502 O O . ALA A 1 189 ? -11.539 16.222 9.088 1.00 93.56 189 ALA A O 1
ATOM 1503 N N . TYR A 1 190 ? -11.747 17.899 7.625 1.00 93.81 190 TYR A N 1
ATOM 1504 C CA . TYR A 1 190 ? -12.938 18.455 8.263 1.00 93.81 190 TYR A CA 1
ATOM 1505 C C . TYR A 1 190 ? -14.183 17.584 8.064 1.00 93.81 190 TYR A C 1
ATOM 1507 O O . TYR A 1 190 ? -14.939 17.383 9.006 1.00 93.81 190 TYR A O 1
ATOM 1515 N N . ASP A 1 191 ? -14.356 17.025 6.865 1.00 95.69 191 ASP A N 1
ATOM 1516 C CA . ASP A 1 191 ? -15.557 16.278 6.463 1.00 95.69 191 ASP A CA 1
ATOM 1517 C C . ASP A 1 191 ? -15.426 14.756 6.680 1.00 95.69 191 ASP A C 1
ATOM 1519 O O . ASP A 1 191 ? -15.935 13.940 5.904 1.00 95.69 191 ASP A O 1
ATOM 1523 N N . GLY A 1 192 ? -14.659 14.374 7.708 1.00 96.31 192 GLY A N 1
ATOM 1524 C CA . GLY A 1 192 ? -14.563 12.994 8.173 1.00 96.31 192 GLY A CA 1
ATOM 1525 C C . GLY A 1 192 ? -15.813 12.588 8.953 1.00 96.31 192 GLY A C 1
ATOM 1526 O O . GLY A 1 192 ? -16.415 13.411 9.640 1.00 96.31 192 GLY A O 1
ATOM 1527 N N . ILE A 1 193 ? -16.185 11.312 8.852 1.00 97.50 193 ILE A N 1
ATOM 1528 C CA . ILE A 1 193 ? -17.333 10.734 9.562 1.00 97.50 193 ILE A CA 1
ATOM 1529 C C . ILE A 1 193 ? -16.953 9.385 10.200 1.00 97.50 193 ILE A C 1
ATOM 1531 O O . ILE A 1 193 ? -16.170 8.641 9.594 1.00 97.50 193 ILE A O 1
ATOM 1535 N N . PRO A 1 194 ? -17.507 9.028 11.374 1.00 97.44 194 PRO A N 1
ATOM 1536 C CA . PRO A 1 194 ? -17.281 7.723 12.010 1.00 97.44 194 PRO A CA 1
ATOM 1537 C C . PRO A 1 194 ? -17.687 6.511 11.157 1.00 97.44 194 PRO A C 1
ATOM 1539 O O . PRO A 1 194 ? -17.120 5.426 11.278 1.00 97.44 194 PRO A O 1
ATOM 1542 N N . GLU A 1 195 ? -18.666 6.676 10.268 1.00 98.06 195 GLU A N 1
ATOM 1543 C CA . GLU A 1 195 ? -19.233 5.609 9.437 1.00 98.06 195 GLU A CA 1
ATOM 1544 C C . GLU A 1 195 ? -18.345 5.227 8.243 1.00 98.06 195 GLU A C 1
ATOM 1546 O O . GLU A 1 195 ? -18.671 4.284 7.520 1.00 98.06 195 GLU A O 1
ATOM 1551 N N . ASN A 1 196 ? -17.229 5.933 8.017 1.00 98.06 196 ASN A N 1
ATOM 1552 C CA . ASN A 1 196 ? -16.392 5.779 6.824 1.00 98.06 196 ASN A CA 1
ATOM 1553 C C . ASN A 1 196 ? -16.007 4.307 6.573 1.00 98.06 196 ASN A C 1
ATOM 1555 O O . ASN A 1 196 ? -16.310 3.779 5.505 1.00 98.06 196 ASN A O 1
ATOM 1559 N N . LEU A 1 197 ? -15.440 3.608 7.570 1.00 97.25 197 LEU A N 1
ATOM 1560 C CA . LEU A 1 197 ? -15.081 2.181 7.452 1.00 97.25 197 LEU A CA 1
ATOM 1561 C C . LEU A 1 197 ? -16.271 1.298 7.059 1.00 97.25 197 LEU A C 1
ATOM 1563 O O . LEU A 1 197 ? -16.140 0.444 6.183 1.00 97.25 197 LEU A O 1
ATOM 1567 N N . ALA A 1 198 ? -17.418 1.502 7.706 1.00 98.06 198 ALA A N 1
ATOM 1568 C CA . ALA A 1 198 ? -18.615 0.702 7.481 1.00 98.06 198 ALA A CA 1
ATOM 1569 C C . ALA A 1 198 ? -19.181 0.914 6.071 1.00 98.06 198 ALA A C 1
ATOM 1571 O O . ALA A 1 198 ? -19.575 -0.046 5.416 1.00 98.06 198 ALA A O 1
ATOM 1572 N N . LEU A 1 199 ? -19.145 2.146 5.561 1.00 98.50 199 LEU A N 1
ATOM 1573 C CA . LEU A 1 199 ? -19.543 2.447 4.186 1.00 98.50 199 LEU A CA 1
ATOM 1574 C C . LEU A 1 199 ? -18.598 1.790 3.172 1.00 98.50 199 LEU A C 1
ATOM 1576 O O . LEU A 1 199 ? -19.058 1.239 2.171 1.00 98.50 199 LEU A O 1
ATOM 1580 N N . ILE A 1 200 ? -17.284 1.797 3.426 1.00 98.44 200 ILE A N 1
ATOM 1581 C CA . ILE A 1 200 ? -16.332 1.065 2.575 1.00 98.44 200 ILE A CA 1
ATOM 1582 C C . ILE A 1 200 ? -16.639 -0.439 2.593 1.00 98.44 200 ILE A C 1
ATOM 1584 O O . ILE A 1 200 ? -16.709 -1.043 1.521 1.00 98.44 200 ILE A O 1
ATOM 1588 N N . GLN A 1 201 ? -16.871 -1.029 3.771 1.00 98.12 201 GLN A N 1
ATOM 1589 C CA . GLN A 1 201 ? -17.271 -2.434 3.912 1.00 98.12 201 GLN A CA 1
ATOM 1590 C C . GLN A 1 201 ? -18.531 -2.749 3.090 1.00 98.12 201 GLN A C 1
ATOM 1592 O O . GLN A 1 201 ? -18.528 -3.690 2.301 1.00 98.12 201 GLN A O 1
ATOM 1597 N N . GLU A 1 202 ? -19.587 -1.944 3.232 1.00 97.88 202 GLU A N 1
ATOM 1598 C CA . GLU A 1 202 ? -20.868 -2.123 2.533 1.00 97.88 202 GLU A CA 1
ATOM 1599 C C . GLU A 1 202 ? -20.706 -2.100 1.007 1.00 97.88 202 GLU A C 1
ATOM 1601 O O . GLU A 1 202 ? -21.358 -2.856 0.289 1.00 97.88 202 GLU A O 1
ATOM 1606 N N . SER A 1 203 ? -19.790 -1.271 0.500 1.00 97.69 203 SER A N 1
ATOM 1607 C CA . SER A 1 203 ? -19.485 -1.196 -0.934 1.00 97.69 203 SER A CA 1
ATOM 1608 C C . SER A 1 203 ? -18.688 -2.388 -1.485 1.00 97.69 203 SER A C 1
ATOM 1610 O O . SER A 1 203 ? -18.423 -2.429 -2.687 1.00 97.69 203 SER A O 1
ATOM 1612 N N . GLY A 1 204 ? -18.294 -3.344 -0.635 1.00 96.88 204 GLY A N 1
ATOM 1613 C CA . GLY A 1 204 ? -17.411 -4.457 -0.996 1.00 96.88 204 GLY A CA 1
ATOM 1614 C C . GLY A 1 204 ? -15.938 -4.053 -1.123 1.00 96.88 204 GLY A C 1
ATOM 1615 O O . GLY A 1 204 ? -15.172 -4.731 -1.805 1.00 96.88 204 GLY A O 1
ATOM 1616 N N . GLY A 1 205 ? -15.544 -2.929 -0.516 1.00 97.25 205 GLY A N 1
ATOM 1617 C CA . GLY A 1 205 ? -14.158 -2.466 -0.479 1.00 97.25 205 GLY A CA 1
ATOM 1618 C C . GLY A 1 205 ? -13.307 -3.180 0.576 1.00 97.25 205 GLY A C 1
ATOM 1619 O O . GLY A 1 205 ? -13.760 -4.092 1.264 1.00 97.25 205 GLY A O 1
ATOM 1620 N N . VAL A 1 206 ? -12.058 -2.726 0.736 1.00 98.19 206 VAL A N 1
ATOM 1621 C CA . VAL A 1 206 ? -11.107 -3.264 1.728 1.00 98.19 206 VAL A CA 1
ATOM 1622 C C . VAL A 1 206 ? -10.817 -2.210 2.809 1.00 98.19 206 VAL A C 1
ATOM 1624 O O . VAL A 1 206 ? -9.830 -1.474 2.715 1.00 98.19 206 VAL A O 1
ATOM 1627 N N . PRO A 1 207 ? -11.679 -2.073 3.828 1.00 98.31 207 PRO A N 1
ATOM 1628 C CA . PRO A 1 207 ? -11.463 -1.127 4.919 1.00 98.31 207 PRO A CA 1
ATOM 1629 C C . PRO A 1 207 ? -10.390 -1.621 5.895 1.00 98.31 207 PRO A C 1
ATOM 1631 O O . PRO A 1 207 ? -10.352 -2.792 6.273 1.00 98.31 207 PRO A O 1
ATOM 1634 N N . ILE A 1 208 ? -9.519 -0.719 6.326 1.00 98.44 208 ILE A N 1
ATOM 1635 C CA . ILE A 1 208 ? -8.458 -0.960 7.301 1.00 98.44 208 ILE A CA 1
ATOM 1636 C C . ILE A 1 208 ? -8.546 0.127 8.351 1.00 98.44 208 ILE A C 1
ATOM 1638 O O . ILE A 1 208 ? -8.637 1.315 8.036 1.00 98.44 208 ILE A O 1
ATOM 1642 N N . LEU A 1 209 ? -8.461 -0.285 9.603 1.00 97.06 209 LEU A N 1
ATOM 1643 C CA . LEU A 1 209 ? -8.366 0.642 10.708 1.00 97.06 209 LEU A CA 1
ATOM 1644 C C . LEU A 1 209 ? -6.898 0.800 11.110 1.00 97.06 209 LEU A C 1
ATOM 1646 O O . LEU A 1 209 ? -6.178 -0.188 11.256 1.00 97.06 209 LEU A O 1
ATOM 1650 N N . HIS A 1 210 ? -6.454 2.036 11.312 1.00 94.19 210 HIS A N 1
ATOM 1651 C CA . HIS A 1 210 ? -5.172 2.352 11.946 1.00 94.19 210 HIS A CA 1
ATOM 1652 C C . HIS A 1 210 ? -5.326 3.579 12.850 1.00 94.19 210 HIS A C 1
ATOM 1654 O O . HIS A 1 210 ? -6.323 4.290 12.767 1.00 94.19 210 HIS A O 1
ATOM 1660 N N . THR A 1 211 ? -4.343 3.837 13.714 1.00 93.44 211 THR A N 1
ATOM 1661 C CA . THR A 1 211 ? -4.378 4.980 14.645 1.00 93.44 211 THR A CA 1
ATOM 1662 C C . THR A 1 211 ? -3.445 6.119 14.272 1.00 93.44 211 THR A C 1
ATOM 1664 O O . THR A 1 211 ? -3.685 7.241 14.696 1.00 93.44 211 THR A O 1
ATOM 1667 N N . ASP A 1 212 ? -2.387 5.855 13.497 1.00 92.81 212 ASP A N 1
ATOM 1668 C CA . ASP A 1 212 ? -1.292 6.821 13.283 1.00 92.81 212 ASP A CA 1
ATOM 1669 C C . ASP A 1 212 ? -0.657 7.300 14.613 1.00 92.81 212 ASP A C 1
ATOM 1671 O O . ASP A 1 212 ? -0.121 8.399 14.717 1.00 92.81 212 ASP A O 1
ATOM 1675 N N . SER A 1 213 ? -0.744 6.464 15.659 1.00 92.56 213 SER A N 1
ATOM 1676 C CA . SER A 1 213 ? -0.209 6.732 16.998 1.00 92.56 213 SER A CA 1
ATOM 1677 C C . SER A 1 213 ? 0.399 5.460 17.603 1.00 92.56 213 SER A C 1
ATOM 1679 O O . SER A 1 213 ? -0.276 4.420 17.627 1.00 92.56 213 SER A O 1
ATOM 1681 N N . PRO A 1 214 ? 1.634 5.532 18.142 1.00 89.50 214 PRO A N 1
ATOM 1682 C CA . PRO A 1 214 ? 2.275 4.405 18.821 1.00 89.50 214 PRO A CA 1
ATOM 1683 C C . PRO A 1 214 ? 1.577 4.014 20.137 1.00 89.50 214 PRO A C 1
ATOM 1685 O O . PRO A 1 214 ? 1.698 2.875 20.593 1.00 89.50 214 PRO A O 1
ATOM 1688 N N . GLU A 1 215 ? 0.803 4.913 20.742 1.00 90.56 215 GLU A N 1
ATOM 1689 C CA . GLU A 1 215 ? -0.031 4.628 21.912 1.00 90.56 215 GLU A CA 1
ATOM 1690 C C . GLU A 1 215 ? -1.378 4.031 21.500 1.00 90.56 215 GLU A C 1
ATOM 1692 O O . GLU A 1 215 ? -1.796 3.001 22.034 1.00 90.56 215 GLU A O 1
ATOM 1697 N N . GLY A 1 216 ? -2.055 4.652 20.530 1.00 89.81 216 GLY A N 1
ATOM 1698 C CA . GLY A 1 216 ? -3.381 4.230 20.082 1.00 89.81 216 GLY A CA 1
ATOM 1699 C C . GLY A 1 216 ? -3.380 2.831 19.467 1.00 89.81 216 GLY A C 1
ATOM 1700 O O . GLY A 1 216 ? -4.309 2.057 19.695 1.00 89.81 216 GLY A O 1
ATOM 1701 N N . ILE A 1 217 ? -2.312 2.465 18.747 1.00 91.00 217 ILE A N 1
ATOM 1702 C CA . ILE A 1 217 ? -2.210 1.155 18.080 1.00 91.00 217 ILE A CA 1
ATOM 1703 C C . ILE A 1 217 ? -2.233 -0.019 19.074 1.00 91.00 217 ILE A C 1
ATOM 1705 O O . ILE A 1 217 ? -2.557 -1.144 18.714 1.00 91.00 217 ILE A O 1
ATOM 1709 N N . GLN A 1 218 ? -1.965 0.229 20.358 1.00 89.56 218 GLN A N 1
ATOM 1710 C CA . GLN A 1 218 ? -2.036 -0.797 21.402 1.00 89.56 218 GLN A CA 1
ATOM 1711 C C . GLN A 1 218 ? -3.481 -1.155 21.794 1.00 89.56 218 GLN A C 1
ATOM 1713 O O . GLN A 1 218 ? -3.691 -2.070 22.590 1.00 89.56 218 GLN A O 1
ATOM 1718 N N . ARG A 1 219 ? -4.482 -0.431 21.272 1.00 92.06 219 ARG A N 1
ATOM 1719 C CA . ARG A 1 219 ? -5.909 -0.572 21.612 1.00 92.06 219 ARG A CA 1
ATOM 1720 C C . ARG A 1 219 ? -6.795 -0.726 20.373 1.00 92.06 219 ARG A C 1
ATOM 1722 O O . ARG A 1 219 ? -7.967 -0.357 20.400 1.00 92.06 219 ARG A O 1
ATOM 1729 N N . MET A 1 220 ? -6.256 -1.295 19.291 1.00 95.00 220 MET A N 1
ATOM 1730 C CA . MET A 1 220 ? -6.968 -1.469 18.014 1.00 95.00 220 MET A CA 1
ATOM 1731 C C . MET A 1 220 ? -8.310 -2.200 18.140 1.00 95.00 220 MET A C 1
ATOM 1733 O O . MET A 1 220 ? -9.231 -1.912 17.385 1.00 95.00 220 MET A O 1
ATOM 1737 N N . ASN A 1 221 ? -8.458 -3.107 19.107 1.00 95.69 221 ASN A N 1
ATOM 1738 C CA . ASN A 1 221 ? -9.730 -3.765 19.404 1.00 95.69 221 ASN A CA 1
ATOM 1739 C C . ASN A 1 221 ? -10.811 -2.768 19.864 1.00 95.69 221 ASN A C 1
ATOM 1741 O O . ASN A 1 221 ? -11.963 -2.879 19.454 1.00 95.69 221 ASN A O 1
ATOM 1745 N N . GLN A 1 222 ? -10.449 -1.767 20.670 1.00 95.44 222 GLN A N 1
ATOM 1746 C CA . GLN A 1 222 ? -11.375 -0.715 21.099 1.00 95.44 222 GLN A CA 1
ATOM 1747 C C . GLN A 1 222 ? -11.690 0.235 19.941 1.00 95.44 222 GLN A C 1
ATOM 1749 O O . GLN A 1 222 ? -12.847 0.597 19.747 1.00 95.44 222 GLN A O 1
ATOM 1754 N N . GLU A 1 223 ? -10.689 0.582 19.130 1.00 96.75 223 GLU A N 1
ATOM 1755 C CA . GLU A 1 223 ? -10.890 1.377 17.914 1.00 96.75 223 GLU A CA 1
ATOM 1756 C C . GLU A 1 223 ? -11.863 0.682 16.948 1.00 96.75 223 GLU A C 1
ATOM 1758 O O . GLU A 1 223 ? -12.804 1.305 16.453 1.00 96.75 223 GLU A O 1
ATOM 1763 N N . ALA A 1 224 ? -11.697 -0.626 16.734 1.00 97.69 224 ALA A N 1
ATOM 1764 C CA . ALA A 1 224 ? -12.588 -1.417 15.891 1.00 97.69 224 ALA A CA 1
ATOM 1765 C C . ALA A 1 224 ? -14.010 -1.469 16.458 1.00 97.69 224 ALA A C 1
ATOM 1767 O O . ALA A 1 224 ? -14.971 -1.329 15.703 1.00 97.69 224 ALA A O 1
ATOM 1768 N N . ALA A 1 225 ? -14.157 -1.579 17.783 1.00 97.62 225 ALA A N 1
ATOM 1769 C CA . ALA A 1 225 ? -15.459 -1.534 18.443 1.00 97.62 225 ALA A CA 1
ATOM 1770 C C . ALA A 1 225 ? -16.183 -0.191 18.227 1.00 97.62 225 ALA A C 1
ATOM 1772 O O . ALA A 1 225 ? -17.388 -0.187 17.971 1.00 97.62 225 ALA A O 1
ATOM 1773 N N . LYS A 1 226 ? -15.467 0.945 18.275 1.00 97.38 226 LYS A N 1
ATOM 1774 C CA . LYS A 1 226 ? -16.039 2.277 17.990 1.00 97.38 226 LYS A CA 1
ATOM 1775 C C . LYS A 1 226 ? -16.542 2.389 16.549 1.00 97.38 226 LYS A C 1
ATOM 1777 O O . LYS A 1 226 ? -17.669 2.834 16.322 1.00 97.38 226 LYS A O 1
ATOM 1782 N N . ALA A 1 227 ? -15.732 1.952 15.584 1.00 97.62 227 ALA A N 1
ATOM 1783 C CA . ALA A 1 227 ? -16.107 1.965 14.170 1.00 97.62 227 ALA A CA 1
ATOM 1784 C C . ALA A 1 227 ? -17.299 1.027 13.890 1.00 97.62 227 ALA A C 1
ATOM 1786 O O . ALA A 1 227 ? -18.240 1.405 13.191 1.00 97.62 227 ALA A O 1
ATOM 1787 N N . LEU A 1 228 ? -17.306 -0.165 14.499 1.00 98.38 228 LEU A N 1
ATOM 1788 C CA . LEU A 1 228 ? -18.411 -1.124 14.421 1.00 98.38 228 LEU A CA 1
ATOM 1789 C C . LEU A 1 228 ? -19.713 -0.531 14.975 1.00 98.38 228 LEU A C 1
ATOM 1791 O O . LEU A 1 228 ? -20.764 -0.641 14.342 1.00 98.38 228 LEU A O 1
ATOM 1795 N N . ALA A 1 229 ? -19.648 0.110 16.145 1.00 98.19 229 ALA A N 1
ATOM 1796 C CA . ALA A 1 229 ? -20.802 0.752 16.765 1.00 98.19 229 ALA A CA 1
ATOM 1797 C C . ALA A 1 229 ? -21.365 1.878 15.887 1.00 98.19 229 ALA A C 1
ATOM 1799 O O . ALA A 1 229 ? -22.578 1.943 15.697 1.00 98.19 229 ALA A O 1
ATOM 1800 N N . SER A 1 230 ? -20.494 2.709 15.308 1.00 98.25 230 SER A N 1
ATOM 1801 C CA . SER A 1 230 ? -20.892 3.811 14.422 1.00 98.25 230 SER A CA 1
ATOM 1802 C C . SER A 1 230 ? -21.579 3.300 13.153 1.00 98.25 230 SER A C 1
ATOM 1804 O O . SER A 1 230 ? -22.684 3.730 12.829 1.00 98.25 230 SER A O 1
ATOM 1806 N N . GLY A 1 231 ? -21.000 2.291 12.491 1.00 98.19 231 GLY A N 1
ATOM 1807 C CA . GLY A 1 231 ? -21.612 1.657 11.319 1.00 98.19 231 GLY A CA 1
ATOM 1808 C C . GLY A 1 231 ? -22.991 1.059 11.610 1.00 98.19 231 GLY A C 1
ATOM 1809 O O . GLY A 1 231 ? -23.947 1.311 10.876 1.00 98.19 231 GLY A O 1
ATOM 1810 N N . ARG A 1 232 ? -23.125 0.323 12.721 1.00 98.19 232 ARG A N 1
ATOM 1811 C CA . ARG A 1 232 ? -24.413 -0.249 13.150 1.00 98.19 232 ARG A CA 1
ATOM 1812 C C . ARG A 1 232 ? -25.436 0.827 13.506 1.00 98.19 232 ARG A C 1
ATOM 1814 O O . ARG A 1 232 ? -26.609 0.670 13.177 1.00 98.19 232 ARG A O 1
ATOM 1821 N N . HIS A 1 233 ? -25.013 1.912 14.155 1.00 98.19 233 HIS A N 1
ATOM 1822 C CA . HIS A 1 233 ? -25.890 3.038 14.482 1.00 98.19 233 HIS A CA 1
ATOM 1823 C C . HIS A 1 233 ? -26.455 3.707 13.223 1.00 98.19 233 HIS A C 1
ATOM 1825 O O . HIS A 1 233 ? -27.630 4.062 13.192 1.00 98.19 233 HIS A O 1
ATOM 1831 N N . ALA A 1 234 ? -25.651 3.786 12.162 1.00 97.81 234 ALA A N 1
ATOM 1832 C CA . ALA A 1 234 ? -26.068 4.268 10.850 1.00 97.81 234 ALA A CA 1
ATOM 1833 C C . ALA A 1 234 ? -26.922 3.264 10.045 1.00 97.81 234 ALA A C 1
ATOM 1835 O O . ALA A 1 234 ? -27.304 3.554 8.914 1.00 97.81 234 ALA A O 1
ATOM 1836 N N . GLY A 1 235 ? -27.236 2.091 10.608 1.00 98.06 235 GLY A N 1
ATOM 1837 C CA . GLY A 1 235 ? -28.050 1.060 9.958 1.00 98.06 235 GLY A CA 1
ATOM 1838 C C . GLY A 1 235 ? -27.289 0.174 8.969 1.00 98.06 235 GLY A C 1
ATOM 1839 O O . GLY A 1 235 ? -27.919 -0.612 8.262 1.00 98.06 235 GLY A O 1
ATOM 1840 N N . ILE A 1 236 ? -25.957 0.263 8.924 1.00 98.06 236 ILE A N 1
ATOM 1841 C CA . ILE A 1 236 ? -25.121 -0.564 8.049 1.00 98.06 236 ILE A CA 1
ATOM 1842 C C . ILE A 1 236 ? -24.927 -1.933 8.705 1.00 98.06 236 ILE A C 1
ATOM 1844 O O . ILE A 1 236 ? -24.532 -2.044 9.871 1.00 98.06 236 ILE A O 1
ATOM 1848 N N . ALA A 1 237 ? -25.192 -2.995 7.946 1.00 96.00 237 ALA A N 1
ATOM 1849 C CA . ALA A 1 237 ? -25.039 -4.368 8.408 1.00 96.00 237 ALA A CA 1
ATOM 1850 C C . ALA A 1 237 ? -23.553 -4.759 8.483 1.00 96.00 237 ALA A C 1
ATOM 1852 O O . ALA A 1 237 ? -23.000 -5.325 7.545 1.00 96.00 237 ALA A O 1
ATOM 1853 N N . VAL A 1 238 ? -22.913 -4.450 9.614 1.00 97.19 238 VAL A N 1
ATOM 1854 C CA . VAL A 1 238 ? -21.524 -4.831 9.905 1.00 97.19 238 VAL A CA 1
ATOM 1855 C C . VAL A 1 238 ? -21.479 -5.899 10.999 1.00 97.19 238 VAL A C 1
ATOM 1857 O O . VAL A 1 238 ? -22.029 -5.728 12.101 1.00 97.19 238 VAL A O 1
ATOM 1860 N N . THR A 1 239 ? -20.808 -7.009 10.703 1.00 97.62 239 THR A N 1
ATOM 1861 C CA . THR A 1 239 ? -20.611 -8.119 11.643 1.00 97.62 239 THR A CA 1
ATOM 1862 C C . THR A 1 239 ? -19.399 -7.887 12.552 1.00 97.62 239 THR A C 1
ATOM 1864 O O . THR A 1 239 ? -18.587 -6.988 12.330 1.00 97.62 239 THR A O 1
ATOM 1867 N N . GLU A 1 240 ? -19.284 -8.665 13.628 1.00 97.75 240 GLU A N 1
ATOM 1868 C CA . GLU A 1 240 ? -18.092 -8.601 14.488 1.00 97.75 240 GLU A CA 1
ATOM 1869 C C . GLU A 1 240 ? -16.861 -9.158 13.762 1.00 97.75 240 GLU A C 1
ATOM 1871 O O . GLU A 1 240 ? -15.749 -8.655 13.927 1.00 97.75 240 GLU A O 1
ATOM 1876 N N . GLU A 1 241 ? -17.078 -10.139 12.893 1.00 97.00 241 GLU A N 1
ATOM 1877 C CA . GLU A 1 241 ? -16.093 -10.730 12.004 1.00 97.00 241 GLU A CA 1
ATOM 1878 C C . GLU A 1 241 ? -15.522 -9.687 11.037 1.00 97.00 241 GLU A C 1
ATOM 1880 O O . GLU A 1 241 ? -14.301 -9.596 10.897 1.00 97.00 241 GLU A O 1
ATOM 1885 N N . ASP A 1 242 ? -16.371 -8.850 10.430 1.00 98.00 242 ASP A N 1
ATOM 1886 C CA . ASP A 1 242 ? -15.921 -7.734 9.585 1.00 98.00 242 ASP A CA 1
ATOM 1887 C C . ASP A 1 242 ? -15.008 -6.786 10.369 1.00 98.00 242 ASP A C 1
ATOM 1889 O O . ASP A 1 242 ? -13.910 -6.459 9.917 1.00 98.00 242 ASP A O 1
ATOM 1893 N N . ALA A 1 243 ? -15.418 -6.407 11.583 1.00 98.06 243 ALA A N 1
ATOM 1894 C CA . ALA A 1 243 ? -14.651 -5.499 12.429 1.00 98.06 243 ALA A CA 1
ATOM 1895 C C . ALA A 1 243 ? -13.291 -6.075 12.858 1.00 98.06 243 ALA A C 1
ATOM 1897 O O . ALA A 1 243 ? -12.303 -5.340 12.903 1.00 98.06 243 ALA A O 1
ATOM 1898 N N . ILE A 1 244 ? -13.199 -7.385 13.122 1.00 97.94 244 ILE A N 1
ATOM 1899 C CA . ILE A 1 244 ? -11.907 -8.043 13.369 1.00 97.94 244 ILE A CA 1
ATOM 1900 C C . ILE A 1 244 ? -11.030 -7.985 12.115 1.00 97.94 244 ILE A C 1
ATOM 1902 O O . ILE A 1 244 ? -9.850 -7.650 12.213 1.00 97.94 244 ILE A O 1
ATOM 1906 N N . ARG A 1 245 ? -11.588 -8.237 10.924 1.00 98.31 245 ARG A N 1
ATOM 1907 C CA . ARG A 1 245 ? -10.823 -8.198 9.664 1.00 98.31 245 ARG A CA 1
ATOM 1908 C C . ARG A 1 245 ? -10.218 -6.827 9.377 1.00 98.31 245 ARG A C 1
ATOM 1910 O O . ARG A 1 245 ? -9.120 -6.777 8.820 1.00 98.31 245 ARG A O 1
ATOM 1917 N N . TRP A 1 246 ? -10.871 -5.736 9.787 1.00 98.50 246 TRP A N 1
ATOM 1918 C CA . TRP A 1 246 ? -10.349 -4.368 9.638 1.00 98.50 246 TRP A CA 1
ATOM 1919 C C . TRP A 1 246 ? -9.002 -4.152 10.337 1.00 98.50 246 TRP A C 1
ATOM 1921 O O . TRP A 1 246 ? -8.241 -3.276 9.923 1.00 98.50 246 TRP A O 1
ATOM 1931 N N . ILE A 1 247 ? -8.704 -4.946 11.371 1.00 97.88 247 ILE A N 1
ATOM 1932 C CA . ILE A 1 247 ? -7.478 -4.858 12.177 1.00 97.88 247 ILE A CA 1
ATOM 1933 C C . ILE A 1 247 ? -6.562 -6.083 12.042 1.00 97.88 247 ILE A C 1
ATOM 1935 O O . ILE A 1 247 ? -5.504 -6.109 12.664 1.00 97.88 247 ILE A O 1
ATOM 1939 N N . THR A 1 248 ? -6.933 -7.084 11.234 1.00 98.12 248 THR A N 1
ATOM 1940 C CA . THR A 1 248 ? -6.139 -8.308 11.018 1.00 98.12 248 THR A CA 1
ATOM 1941 C C . THR A 1 248 ? -5.928 -8.617 9.532 1.00 98.12 248 THR A C 1
ATOM 1943 O O . THR A 1 248 ? -4.900 -8.262 8.956 1.00 98.12 248 THR A O 1
ATOM 1946 N N . ALA A 1 249 ? -6.898 -9.255 8.878 1.00 98.38 249 ALA A N 1
ATOM 1947 C CA . ALA A 1 249 ? -6.762 -9.776 7.522 1.00 98.38 249 ALA A CA 1
ATOM 1948 C C . ALA A 1 249 ? -6.563 -8.669 6.476 1.00 98.38 249 ALA A C 1
ATOM 1950 O O . ALA A 1 249 ? -5.740 -8.807 5.571 1.00 98.38 249 ALA A O 1
ATOM 1951 N N . ASN A 1 250 ? -7.290 -7.557 6.603 1.00 98.56 250 ASN A N 1
ATOM 1952 C CA . ASN A 1 250 ? -7.218 -6.456 5.647 1.00 98.56 250 ASN A CA 1
ATOM 1953 C C . ASN A 1 250 ? -5.861 -5.721 5.703 1.00 98.56 250 ASN A C 1
ATOM 1955 O O . ASN A 1 250 ? -5.272 -5.523 4.637 1.00 98.56 250 ASN A O 1
ATOM 1959 N N . PRO A 1 251 ? -5.301 -5.356 6.880 1.00 97.94 251 PRO A N 1
ATOM 1960 C CA . PRO A 1 251 ? -3.947 -4.804 6.931 1.00 97.94 251 PRO A CA 1
ATOM 1961 C C . PRO A 1 251 ? -2.872 -5.802 6.483 1.00 97.94 251 PRO A C 1
ATOM 1963 O O . PRO A 1 251 ? -1.952 -5.389 5.777 1.00 97.94 251 PRO A O 1
ATOM 1966 N N . ALA A 1 252 ? -2.999 -7.099 6.792 1.00 98.38 252 ALA A N 1
ATOM 1967 C CA . ALA A 1 252 ? -2.062 -8.114 6.296 1.00 98.38 252 ALA A CA 1
ATOM 1968 C C . ALA A 1 252 ? -2.047 -8.174 4.758 1.00 98.38 252 ALA A C 1
ATOM 1970 O O . ALA A 1 252 ? -0.979 -8.169 4.146 1.00 98.38 252 ALA A O 1
ATOM 1971 N N . TRP A 1 253 ? -3.227 -8.128 4.132 1.00 98.25 253 TRP A N 1
ATOM 1972 C CA . TRP A 1 253 ? -3.360 -8.023 2.680 1.00 98.25 253 TRP A CA 1
ATOM 1973 C C . TRP A 1 253 ? -2.754 -6.725 2.151 1.00 98.25 253 TRP A C 1
ATOM 1975 O O . TRP A 1 253 ? -1.972 -6.759 1.204 1.00 98.25 253 TRP A O 1
ATOM 1985 N N . ALA A 1 254 ? -3.038 -5.570 2.753 1.00 97.81 254 ALA A N 1
ATOM 1986 C CA . ALA A 1 254 ? -2.494 -4.306 2.256 1.00 97.81 254 ALA A CA 1
ATOM 1987 C C . ALA A 1 254 ? -0.960 -4.269 2.303 1.00 97.81 254 ALA A C 1
ATOM 1989 O O . ALA A 1 254 ? -0.355 -3.683 1.413 1.00 97.81 254 ALA A O 1
ATOM 1990 N N . LEU A 1 255 ? -0.350 -4.942 3.281 1.00 97.12 255 LEU A N 1
ATOM 1991 C CA . LEU A 1 255 ? 1.099 -5.096 3.418 1.00 97.12 255 LEU A CA 1
ATOM 1992 C C . LEU A 1 255 ? 1.699 -6.228 2.557 1.00 97.12 255 LEU A C 1
ATOM 1994 O O . LEU A 1 255 ? 2.920 -6.358 2.516 1.00 97.12 255 LEU A O 1
ATOM 1998 N N . GLY A 1 256 ? 0.873 -7.035 1.881 1.00 97.06 256 GLY A N 1
ATOM 1999 C CA . GLY A 1 256 ? 1.287 -8.189 1.068 1.00 97.06 256 GLY A CA 1
ATOM 2000 C C . GLY A 1 256 ? 1.887 -9.338 1.878 1.00 97.06 256 GLY A C 1
ATOM 2001 O O . GLY A 1 256 ? 2.785 -10.035 1.406 1.00 97.06 256 GLY A O 1
ATOM 2002 N N . ILE A 1 257 ? 1.425 -9.501 3.119 1.00 97.75 257 ILE A N 1
ATOM 2003 C CA . ILE A 1 257 ? 1.837 -10.561 4.048 1.00 97.75 257 ILE A CA 1
ATOM 2004 C C . ILE A 1 257 ? 0.643 -11.415 4.493 1.00 97.75 257 ILE A C 1
ATOM 2006 O O . ILE A 1 257 ? 0.701 -12.093 5.516 1.00 97.75 257 ILE A O 1
ATOM 2010 N N . GLU A 1 258 ? -0.451 -11.420 3.733 1.00 97.69 258 GLU A N 1
ATOM 2011 C CA . GLU A 1 258 ? -1.652 -12.198 4.052 1.00 97.69 258 GLU A CA 1
ATOM 2012 C C . GLU A 1 258 ? -1.422 -13.711 4.027 1.00 97.69 258 GLU A C 1
ATOM 2014 O O . GLU A 1 258 ? -2.190 -14.449 4.634 1.00 97.69 258 GLU A O 1
ATOM 2019 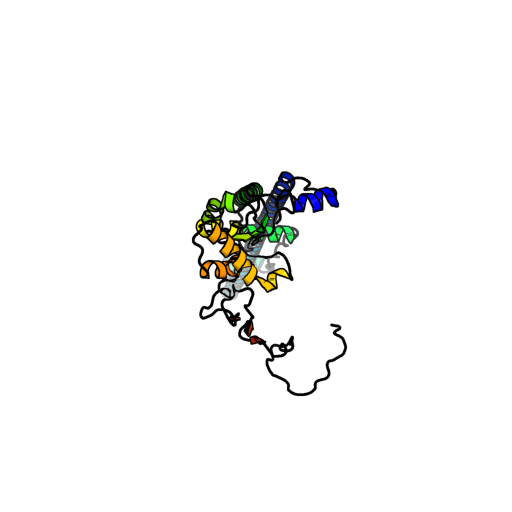N N . GLN A 1 259 ? -0.369 -14.184 3.353 1.00 97.75 259 GLN A N 1
ATOM 2020 C CA . GLN A 1 259 ? 0.050 -15.591 3.404 1.00 97.75 259 GLN A CA 1
ATOM 2021 C C . GLN A 1 259 ? 0.769 -15.946 4.709 1.00 97.75 259 GLN A C 1
ATOM 2023 O O . GLN A 1 259 ? 0.950 -17.122 5.000 1.00 97.75 259 GLN A O 1
ATOM 2028 N N . ARG A 1 260 ? 1.177 -14.938 5.486 1.00 97.25 260 ARG A N 1
ATOM 2029 C CA . ARG A 1 260 ? 1.905 -15.096 6.743 1.00 97.25 260 ARG A CA 1
ATOM 2030 C C . ARG A 1 260 ? 1.033 -14.849 7.960 1.00 97.25 260 ARG A C 1
ATOM 2032 O O . ARG A 1 260 ? 1.130 -15.604 8.905 1.00 97.25 260 ARG A O 1
ATOM 2039 N N . THR A 1 261 ? 0.174 -13.831 7.958 1.00 97.88 261 THR A N 1
ATOM 2040 C CA . THR A 1 261 ? -0.576 -13.438 9.166 1.00 97.88 261 THR A CA 1
ATOM 2041 C C . THR A 1 261 ? -1.967 -12.877 8.837 1.00 97.88 261 THR A C 1
ATOM 2043 O O . THR A 1 261 ? -2.373 -12.795 7.675 1.00 97.88 261 THR A O 1
ATOM 2046 N N . GLY A 1 262 ? -2.722 -12.501 9.870 1.00 96.44 262 GLY A N 1
ATOM 2047 C CA . GLY A 1 262 ? -4.023 -11.829 9.766 1.00 96.44 262 GLY A CA 1
ATOM 2048 C C . GLY A 1 262 ? -5.253 -12.746 9.815 1.00 96.44 262 GLY A C 1
ATOM 2049 O O . GLY A 1 262 ? -6.367 -12.247 9.966 1.00 96.44 262 GLY A O 1
ATOM 2050 N N . THR A 1 263 ? -5.083 -14.067 9.741 1.00 98.06 263 THR A N 1
ATOM 2051 C CA . THR A 1 263 ? -6.150 -15.067 9.939 1.00 98.06 263 THR A CA 1
ATOM 2052 C C . THR A 1 263 ? -5.608 -16.292 10.674 1.00 98.06 263 THR A C 1
ATOM 2054 O O . THR A 1 263 ? -4.412 -16.571 10.635 1.00 98.06 263 THR A O 1
ATOM 2057 N N . LEU A 1 264 ? -6.496 -17.043 11.331 1.00 97.00 264 LEU A N 1
ATOM 2058 C CA . LEU A 1 264 ? -6.157 -18.314 11.974 1.00 97.00 264 LEU A CA 1
ATOM 2059 C C . LEU A 1 264 ? -6.337 -19.460 10.973 1.00 97.00 264 LEU A C 1
ATOM 2061 O O . LEU A 1 264 ? -7.401 -20.071 10.898 1.00 97.00 264 LEU A O 1
ATOM 2065 N N . GLU A 1 265 ? -5.300 -19.720 10.181 1.00 97.25 265 GLU A N 1
ATOM 2066 C CA . GLU A 1 265 ? -5.279 -20.757 9.145 1.00 97.25 265 GLU A CA 1
ATOM 2067 C C . GLU A 1 265 ? -3.987 -21.577 9.238 1.00 97.25 265 GLU A C 1
ATOM 2069 O O . GLU A 1 265 ? -2.937 -21.076 9.639 1.00 97.25 265 GLU A O 1
ATOM 2074 N N . VAL A 1 266 ? -4.056 -22.859 8.868 1.00 97.25 266 VAL A N 1
ATOM 2075 C CA . VAL A 1 266 ? -2.880 -23.740 8.864 1.00 97.25 266 VAL A CA 1
ATOM 2076 C C . VAL A 1 266 ? -1.827 -23.195 7.896 1.00 97.25 266 VAL A C 1
ATOM 2078 O O . VAL A 1 266 ? -2.141 -22.893 6.748 1.00 97.25 266 VAL A O 1
ATOM 2081 N N . GLY A 1 267 ? -0.576 -23.115 8.356 1.00 96.31 267 GLY A N 1
ATOM 2082 C CA . GLY A 1 267 ? 0.564 -22.638 7.566 1.00 96.31 267 GLY A CA 1
ATOM 2083 C C . GLY A 1 267 ? 0.910 -21.158 7.753 1.00 96.31 267 GLY A C 1
ATOM 2084 O O . GLY A 1 267 ? 1.925 -20.729 7.214 1.00 96.31 267 GLY A O 1
ATOM 2085 N N . LYS A 1 268 ? 0.112 -20.402 8.518 1.00 98.00 268 LYS A N 1
ATOM 2086 C CA . LYS A 1 268 ? 0.397 -19.008 8.891 1.00 98.00 268 LYS A CA 1
ATOM 2087 C C . LYS A 1 268 ? 1.169 -18.905 10.209 1.00 98.00 268 LYS A C 1
ATOM 2089 O O . LYS A 1 268 ? 1.142 -19.831 11.023 1.00 98.00 268 LYS A O 1
ATOM 2094 N N . ASP A 1 269 ? 1.831 -17.770 10.400 1.00 97.44 269 ASP A N 1
ATOM 2095 C CA . ASP A 1 269 ? 2.543 -17.375 11.613 1.00 97.44 269 ASP A CA 1
ATOM 2096 C C . ASP A 1 269 ? 1.561 -17.434 12.799 1.00 97.44 269 ASP A C 1
ATOM 2098 O O . ASP A 1 269 ? 0.416 -16.974 12.722 1.00 97.44 269 ASP A O 1
ATOM 2102 N N . ALA A 1 270 ? 1.983 -18.059 13.903 1.00 96.94 270 ALA A N 1
ATOM 2103 C CA . ALA A 1 270 ? 1.137 -18.289 15.076 1.00 96.94 270 ALA A CA 1
ATOM 2104 C C . ALA A 1 270 ? 1.049 -17.039 15.975 1.00 96.94 270 ALA A C 1
ATOM 2106 O O . ALA A 1 270 ? 1.345 -17.086 17.175 1.00 96.94 270 ALA A O 1
ATOM 2107 N N . ASP A 1 271 ? 0.609 -15.935 15.370 1.00 96.88 271 ASP A N 1
ATOM 2108 C CA . ASP A 1 271 ? 0.346 -14.643 16.000 1.00 96.88 271 ASP A CA 1
ATOM 2109 C C . ASP A 1 271 ? -1.081 -14.621 16.553 1.00 96.88 271 ASP A C 1
ATOM 2111 O O . ASP A 1 271 ? -2.057 -14.361 15.843 1.00 96.88 271 ASP A O 1
ATOM 2115 N N . VAL A 1 272 ? -1.226 -14.944 17.836 1.00 96.94 272 VAL A N 1
ATOM 2116 C CA . VAL A 1 272 ? -2.537 -15.199 18.446 1.00 96.94 272 VAL A CA 1
ATOM 2117 C C . VAL A 1 272 ? -2.686 -14.413 19.737 1.00 96.94 272 VAL A C 1
ATOM 2119 O O . VAL A 1 272 ? -1.787 -14.380 20.575 1.00 96.94 272 VAL A O 1
ATOM 2122 N N . VAL A 1 273 ? -3.863 -13.826 19.944 1.00 96.62 273 VAL A N 1
ATOM 2123 C CA . VAL A 1 273 ? -4.245 -13.234 21.229 1.00 96.62 273 VAL A CA 1
ATOM 2124 C C . VAL A 1 273 ? -5.426 -14.003 21.797 1.00 96.62 273 VAL A C 1
ATOM 2126 O O . VAL A 1 273 ? -6.498 -14.046 21.197 1.00 96.62 273 VAL A O 1
ATOM 2129 N N . LEU A 1 274 ? -5.237 -14.582 22.981 1.00 97.44 274 LEU A N 1
ATOM 2130 C CA . LEU A 1 274 ? -6.327 -15.104 23.792 1.00 97.44 274 LEU A CA 1
ATOM 2131 C C . LEU A 1 274 ? -6.854 -13.983 24.686 1.00 97.44 274 LEU A C 1
ATOM 2133 O O . LEU A 1 274 ? -6.127 -13.460 25.534 1.00 97.44 274 LEU A O 1
ATOM 2137 N N . TRP A 1 275 ? -8.123 -13.637 24.504 1.00 97.31 275 TRP A N 1
ATOM 2138 C CA . TRP A 1 275 ? -8.835 -12.654 25.314 1.00 97.31 275 TRP A CA 1
ATOM 2139 C C . TRP A 1 275 ? -9.699 -13.344 26.369 1.00 97.31 275 TRP A C 1
ATOM 2141 O O . TRP A 1 275 ? -10.275 -14.396 26.106 1.00 97.31 275 TRP A O 1
ATOM 2151 N N . ASP A 1 276 ? -9.838 -12.724 27.542 1.00 97.25 276 ASP A N 1
ATOM 2152 C CA . ASP A 1 276 ? -10.682 -13.250 28.629 1.00 97.25 276 ASP A CA 1
ATOM 2153 C C . ASP A 1 276 ? -12.199 -13.098 28.382 1.00 97.25 276 ASP A C 1
ATOM 2155 O O . ASP A 1 276 ? -13.020 -13.618 29.140 1.00 97.25 276 ASP A O 1
ATOM 2159 N N . ARG A 1 277 ? -12.577 -12.364 27.330 1.00 96.69 277 ARG A N 1
ATOM 2160 C CA . ARG A 1 277 ? -13.945 -12.140 26.839 1.00 96.69 277 ARG A CA 1
ATOM 2161 C C . ARG A 1 277 ? -13.895 -11.613 25.403 1.00 96.69 277 ARG A C 1
ATOM 2163 O O . ARG A 1 277 ? -12.823 -11.515 24.815 1.00 96.69 277 ARG A O 1
ATOM 2170 N N . ASN A 1 278 ? -15.046 -11.216 24.858 1.00 96.75 278 ASN A N 1
ATOM 2171 C CA . ASN A 1 278 ? -15.110 -10.556 23.555 1.00 96.75 278 ASN A CA 1
ATOM 2172 C C . ASN A 1 278 ? -14.142 -9.345 23.500 1.00 96.75 278 ASN A C 1
ATOM 2174 O O . ASN A 1 278 ? -14.262 -8.452 24.349 1.00 96.75 278 ASN A O 1
ATOM 2178 N N . PRO A 1 279 ? -13.211 -9.290 22.524 1.00 96.44 279 PRO A N 1
ATOM 2179 C CA . PRO A 1 279 ? -12.196 -8.241 22.428 1.00 96.44 279 PRO A CA 1
ATOM 2180 C C . PRO A 1 279 ? -12.773 -6.833 22.226 1.00 96.44 279 PRO A C 1
ATOM 2182 O O . PRO A 1 279 ? -12.083 -5.861 22.521 1.00 96.44 279 PRO A O 1
ATOM 2185 N N . PHE A 1 280 ? -14.023 -6.690 21.782 1.00 97.19 280 PHE A N 1
ATOM 2186 C CA . PHE A 1 280 ? -14.689 -5.390 21.644 1.00 97.19 280 PHE A CA 1
ATOM 2187 C C . PHE A 1 280 ? -15.216 -4.816 22.964 1.00 97.19 280 PHE A C 1
ATOM 2189 O O . PHE A 1 280 ? -15.653 -3.667 23.014 1.00 97.19 280 PHE A O 1
ATOM 2196 N N . SER A 1 281 ? -15.157 -5.573 24.062 1.00 95.12 281 SER A N 1
ATOM 2197 C CA . SER A 1 281 ? -15.481 -5.041 25.384 1.00 95.12 281 SER A CA 1
ATOM 2198 C C . SER A 1 281 ? -14.370 -4.122 25.899 1.00 95.12 281 SER A C 1
ATOM 2200 O O . SER A 1 281 ? -13.198 -4.489 25.905 1.00 95.12 281 SER A O 1
ATOM 2202 N N . VAL A 1 282 ? -14.740 -2.974 26.474 1.00 93.94 282 VAL A N 1
ATOM 2203 C CA . VAL A 1 282 ? -13.797 -2.102 27.207 1.00 93.94 282 VAL A CA 1
ATOM 2204 C C . VAL A 1 282 ? -13.182 -2.776 28.443 1.00 93.94 282 VAL A C 1
ATOM 2206 O O . VAL A 1 282 ? -12.162 -2.318 28.947 1.00 93.94 282 VAL A O 1
ATOM 2209 N N . TYR A 1 283 ? -13.779 -3.876 28.917 1.00 94.81 283 TYR A N 1
ATOM 2210 C CA . TYR A 1 283 ? -13.267 -4.691 30.022 1.00 94.81 283 TYR A CA 1
ATOM 2211 C C . TYR A 1 283 ? -12.409 -5.874 29.558 1.00 94.81 283 TYR A C 1
ATOM 2213 O O . TYR A 1 283 ? -11.972 -6.664 30.395 1.00 94.81 283 TYR A O 1
ATOM 2221 N N . ALA A 1 284 ? -12.211 -6.045 28.247 1.00 95.50 284 ALA A N 1
ATOM 2222 C CA . ALA A 1 284 ? -11.420 -7.144 27.717 1.00 95.50 284 ALA A CA 1
ATOM 2223 C C . ALA A 1 284 ? -9.945 -6.987 28.088 1.00 95.50 284 ALA A C 1
ATOM 2225 O O . ALA A 1 284 ? -9.362 -5.904 27.989 1.00 95.50 284 ALA A O 1
ATOM 2226 N N . SER A 1 285 ? -9.330 -8.092 28.493 1.00 94.19 285 SER A N 1
ATOM 2227 C CA . SER A 1 285 ? -7.909 -8.155 28.811 1.00 94.19 285 SER A CA 1
ATOM 2228 C C . SER A 1 285 ? -7.274 -9.335 28.086 1.00 94.19 285 SER A C 1
ATOM 2230 O O . SER A 1 285 ? -7.807 -10.444 28.113 1.00 94.19 285 SER A O 1
ATOM 2232 N N . ALA A 1 286 ? -6.126 -9.098 27.445 1.00 95.31 286 ALA A N 1
ATOM 2233 C CA . ALA A 1 286 ? -5.344 -10.163 26.833 1.00 95.31 286 ALA A CA 1
ATOM 2234 C C . ALA A 1 286 ? -4.814 -11.099 27.931 1.00 95.31 286 ALA A C 1
ATOM 2236 O O . ALA A 1 286 ? -3.972 -10.717 28.755 1.00 95.31 286 ALA A O 1
ATOM 2237 N N . GLU A 1 287 ? -5.324 -12.327 27.948 1.00 96.56 287 GLU A N 1
ATOM 2238 C CA . GLU A 1 287 ? -4.901 -13.378 28.866 1.00 96.56 287 GLU A CA 1
ATOM 2239 C C . GLU A 1 287 ? -3.543 -13.939 28.449 1.00 96.56 287 GLU A C 1
ATOM 2241 O O . GLU A 1 287 ? -2.662 -14.140 29.294 1.00 96.56 287 GLU A O 1
ATOM 2246 N N . ARG A 1 288 ? -3.354 -14.138 27.140 1.00 96.19 288 ARG A N 1
ATOM 2247 C CA . ARG A 1 288 ? -2.093 -14.591 26.559 1.00 96.19 288 ARG A CA 1
ATOM 2248 C C . ARG A 1 288 ? -1.901 -14.046 25.148 1.00 96.19 288 ARG A C 1
ATOM 2250 O O . ARG A 1 288 ? -2.868 -13.913 24.406 1.00 96.19 288 ARG A O 1
ATOM 2257 N N . VAL A 1 289 ? -0.656 -13.747 24.793 1.00 95.69 289 VAL A N 1
ATOM 2258 C CA . VAL A 1 289 ? -0.258 -13.358 23.434 1.00 95.69 289 VAL A CA 1
ATOM 2259 C C . VAL A 1 289 ? 0.873 -14.266 22.986 1.00 95.69 289 VAL A C 1
ATOM 2261 O O . VAL A 1 289 ? 1.849 -14.444 23.724 1.00 95.69 289 VAL A O 1
ATOM 2264 N N . TRP A 1 290 ? 0.734 -14.797 21.780 1.00 94.81 290 TRP A N 1
ATOM 2265 C CA . TRP A 1 290 ? 1.779 -15.496 21.056 1.00 94.81 290 TRP A CA 1
ATOM 2266 C C . TRP A 1 290 ? 2.184 -14.686 19.827 1.00 94.81 290 TRP A C 1
ATOM 2268 O O . TRP A 1 290 ? 1.311 -14.127 19.168 1.00 94.81 290 TRP A O 1
ATOM 2278 N N . ILE A 1 291 ? 3.485 -14.620 19.555 1.00 93.62 291 ILE A N 1
ATOM 2279 C CA . ILE A 1 291 ? 4.064 -14.105 18.306 1.00 93.62 291 ILE A CA 1
ATOM 2280 C C . ILE A 1 291 ? 4.985 -15.200 17.786 1.00 93.62 291 ILE A C 1
ATOM 2282 O O . ILE A 1 291 ? 5.786 -15.721 18.568 1.00 93.62 291 ILE A O 1
ATOM 2286 N N . ASP A 1 292 ? 4.812 -15.615 16.533 1.00 93.12 292 ASP A N 1
ATOM 2287 C CA . ASP A 1 292 ? 5.526 -16.762 15.948 1.00 93.12 292 ASP A CA 1
ATOM 2288 C C . ASP A 1 292 ? 5.415 -18.050 16.805 1.00 93.12 292 ASP A C 1
ATOM 2290 O O . ASP A 1 292 ? 6.310 -18.894 16.850 1.00 93.12 292 ASP A O 1
ATOM 2294 N N . GLY A 1 293 ? 4.312 -18.205 17.551 1.00 92.12 293 GLY A N 1
ATOM 2295 C CA . GLY A 1 293 ? 4.085 -19.328 18.472 1.00 92.12 293 GLY A CA 1
ATOM 2296 C C . GLY A 1 293 ? 4.779 -19.209 19.837 1.00 92.12 293 GLY A C 1
ATOM 2297 O O . GLY A 1 293 ? 4.502 -20.009 20.737 1.00 92.12 293 GLY A O 1
ATOM 2298 N N . LEU A 1 294 ? 5.617 -18.193 20.053 1.00 91.00 294 LEU A N 1
ATOM 2299 C CA . LEU A 1 294 ? 6.269 -17.917 21.334 1.00 91.00 294 LEU A CA 1
ATOM 2300 C C . LEU A 1 294 ? 5.366 -17.070 22.230 1.00 91.00 294 LEU A C 1
ATOM 2302 O O . LEU A 1 294 ? 4.828 -16.050 21.811 1.00 91.00 294 LEU A O 1
ATOM 2306 N N . THR A 1 295 ? 5.208 -17.461 23.497 1.00 91.56 295 THR A N 1
ATOM 2307 C CA . THR A 1 295 ? 4.416 -16.671 24.455 1.00 91.56 295 THR A CA 1
ATOM 2308 C C . THR A 1 295 ? 5.170 -15.398 24.842 1.00 91.56 295 THR A C 1
ATOM 2310 O O . THR A 1 295 ? 6.139 -15.473 25.590 1.00 91.56 295 THR A O 1
ATOM 2313 N N . VAL A 1 296 ? 4.693 -14.230 24.401 1.00 90.81 296 VAL A N 1
ATOM 2314 C CA . VAL A 1 296 ? 5.302 -12.914 24.698 1.00 90.81 296 VAL A CA 1
ATOM 2315 C C . VAL A 1 296 ? 4.605 -12.168 25.838 1.00 90.81 296 VAL A C 1
ATOM 2317 O O . VAL A 1 296 ? 5.183 -11.291 26.479 1.00 90.81 296 VAL A O 1
ATOM 2320 N N . HIS A 1 297 ? 3.353 -12.526 26.132 1.00 92.12 297 HIS A N 1
ATOM 2321 C CA . HIS A 1 297 ? 2.592 -11.973 27.252 1.00 92.12 297 HIS A CA 1
ATOM 2322 C C . HIS A 1 297 ? 1.709 -13.046 27.876 1.00 92.12 297 HIS A C 1
ATOM 2324 O O . HIS A 1 297 ? 1.047 -13.804 27.170 1.00 92.12 297 HIS A O 1
ATOM 2330 N N . GLN A 1 298 ? 1.662 -13.076 29.207 1.00 94.69 298 GLN A N 1
ATOM 2331 C CA . GLN A 1 298 ? 0.699 -13.864 29.968 1.00 94.69 298 GLN A CA 1
ATOM 2332 C C . GLN A 1 298 ? 0.261 -13.077 31.206 1.00 94.69 298 GLN A C 1
ATOM 2334 O O . GLN A 1 298 ? 1.091 -12.637 32.006 1.00 94.69 298 GLN A O 1
ATOM 2339 N N . LYS A 1 299 ? -1.053 -12.927 31.389 1.00 93.44 299 LYS A N 1
ATOM 2340 C CA . LYS A 1 299 ? -1.639 -12.216 32.531 1.00 93.44 299 LYS A CA 1
ATOM 2341 C C . LYS A 1 299 ? -1.145 -12.811 33.856 1.00 93.44 299 LYS A C 1
ATOM 2343 O O . LYS A 1 299 ? -1.135 -14.026 34.041 1.00 93.44 299 LYS A O 1
ATOM 2348 N N . GLY A 1 300 ? -0.712 -11.942 34.771 1.00 93.62 300 GLY A N 1
ATOM 2349 C CA . GLY A 1 300 ? -0.194 -12.330 36.090 1.00 93.62 300 GLY A CA 1
ATOM 2350 C C . GLY A 1 300 ? 1.235 -12.887 36.102 1.00 93.62 300 GLY A C 1
ATOM 2351 O O . GLY A 1 300 ? 1.739 -13.203 37.177 1.00 93.62 300 GLY A O 1
ATOM 2352 N N . LYS A 1 301 ? 1.913 -12.988 34.951 1.00 90.38 301 LYS A N 1
ATOM 2353 C CA . LYS A 1 301 ? 3.328 -13.374 34.870 1.00 90.38 301 LYS A CA 1
ATOM 2354 C C . LYS A 1 301 ? 4.195 -12.191 34.446 1.00 90.38 301 LYS A C 1
ATOM 2356 O O . LYS A 1 301 ? 3.729 -11.269 33.779 1.00 90.38 301 LYS A O 1
ATOM 2361 N N . LYS A 1 302 ? 5.474 -12.220 34.834 1.00 85.06 302 LYS A N 1
ATOM 2362 C CA . LYS A 1 302 ? 6.467 -11.291 34.279 1.00 85.06 302 LYS A CA 1
ATOM 2363 C C . LYS A 1 302 ? 6.603 -11.558 32.780 1.00 85.06 302 LYS A C 1
ATOM 2365 O O . LYS A 1 302 ? 6.524 -12.712 32.360 1.00 85.06 302 LYS A O 1
ATOM 2370 N N . ARG A 1 303 ? 6.795 -10.494 31.994 1.00 77.12 303 ARG A N 1
ATOM 2371 C CA . ARG A 1 303 ? 7.112 -10.638 30.569 1.00 77.12 303 ARG A CA 1
ATOM 2372 C C . ARG A 1 303 ? 8.376 -11.493 30.422 1.00 77.12 303 ARG A C 1
ATOM 2374 O O . ARG A 1 303 ? 9.285 -11.322 31.242 1.00 77.12 303 ARG A O 1
ATOM 2381 N N . PRO A 1 304 ? 8.435 -12.390 29.425 1.00 72.88 304 PRO A N 1
ATOM 2382 C CA . PRO A 1 304 ? 9.673 -13.085 29.122 1.00 72.88 304 PRO A CA 1
ATOM 2383 C C . PRO A 1 304 ? 10.762 -12.046 28.819 1.00 72.88 304 PRO A C 1
ATOM 2385 O O . PRO A 1 304 ? 10.456 -11.022 28.195 1.00 72.88 304 PRO A O 1
ATOM 2388 N N . PRO A 1 305 ? 12.007 -12.252 29.276 1.00 71.38 305 PRO A N 1
ATOM 2389 C CA . PRO A 1 305 ? 13.110 -11.396 28.868 1.00 71.38 305 PRO A CA 1
ATOM 2390 C C . PRO A 1 305 ? 13.283 -11.488 27.347 1.00 71.38 305 PRO A C 1
ATOM 2392 O O . PRO A 1 305 ? 13.219 -12.573 26.773 1.00 71.38 305 PRO A O 1
ATOM 2395 N N . TRP A 1 306 ? 13.477 -10.342 26.694 1.00 61.16 306 TRP A N 1
ATOM 2396 C CA . TRP A 1 306 ? 13.824 -10.307 25.276 1.00 61.16 306 TRP A CA 1
ATOM 2397 C C . TRP A 1 306 ? 15.254 -10.837 25.117 1.00 61.16 306 TRP A C 1
ATOM 2399 O O . TRP A 1 306 ? 16.159 -10.348 25.794 1.00 61.16 306 TRP A O 1
ATOM 2409 N N . SER A 1 307 ? 15.448 -11.849 24.271 1.00 62.28 307 SER A N 1
ATOM 2410 C CA . SER A 1 307 ? 16.770 -12.350 23.891 1.00 62.28 307 SER A CA 1
ATOM 2411 C C . SER A 1 307 ? 16.967 -12.094 22.403 1.00 62.28 307 SER A C 1
ATOM 2413 O O . SER A 1 307 ? 16.083 -12.383 21.600 1.00 62.28 307 SER A O 1
ATOM 2415 N N . ASP A 1 308 ? 18.116 -11.528 22.053 1.00 56.28 308 ASP A N 1
ATOM 2416 C CA . ASP A 1 308 ? 18.580 -11.319 20.680 1.00 56.28 308 ASP A CA 1
ATOM 2417 C C . ASP A 1 308 ? 19.127 -12.607 20.038 1.00 56.28 308 ASP A C 1
ATOM 2419 O O . ASP A 1 308 ? 19.465 -12.615 18.854 1.00 56.28 308 ASP A O 1
ATOM 2423 N N . PHE A 1 309 ? 19.176 -13.706 20.795 1.00 54.03 309 PHE A N 1
ATOM 2424 C CA . PHE A 1 309 ? 19.506 -15.032 20.298 1.00 54.03 309 PHE A CA 1
ATOM 2425 C C . PHE A 1 309 ? 18.234 -15.869 20.163 1.00 54.03 309 PHE A C 1
ATOM 2427 O O . PHE A 1 309 ? 17.462 -16.006 21.111 1.00 54.03 309 PHE A O 1
ATOM 2434 N N . GLU A 1 310 ? 18.057 -16.508 19.002 1.00 50.53 310 GLU A N 1
ATOM 2435 C CA . GLU A 1 310 ? 17.124 -17.625 18.802 1.00 50.53 310 GLU A CA 1
ATOM 2436 C C . GLU A 1 310 ? 17.546 -18.858 19.622 1.00 50.53 310 GLU A C 1
ATOM 2438 O O . GLU A 1 310 ? 17.835 -19.932 19.100 1.00 50.53 310 GLU A O 1
ATOM 2443 N N . LEU A 1 311 ? 17.625 -18.721 20.937 1.00 4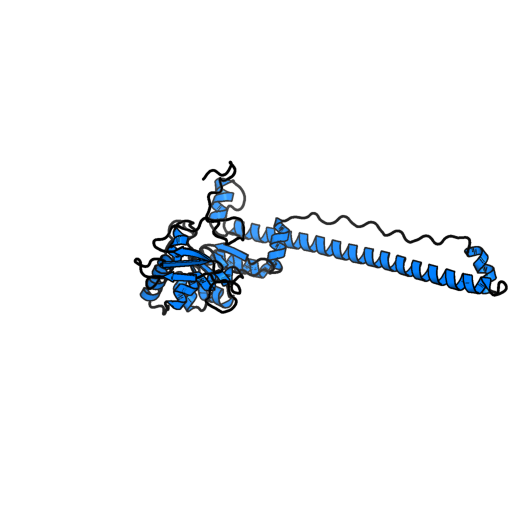7.38 311 LEU A N 1
ATOM 2444 C CA . LEU A 1 311 ? 17.824 -19.824 21.853 1.00 47.38 311 LEU A CA 1
ATOM 2445 C C . LEU A 1 311 ? 16.785 -19.664 22.948 1.00 47.38 311 LEU A C 1
ATOM 2447 O O . LEU A 1 311 ? 17.038 -19.104 24.010 1.00 47.38 311 LEU A O 1
ATOM 2451 N N . GLY A 1 312 ? 15.597 -20.200 22.662 1.00 47.50 312 GLY A N 1
ATOM 2452 C CA . GLY A 1 312 ? 14.571 -20.530 23.647 1.00 47.50 312 GLY A CA 1
ATOM 2453 C C . GLY A 1 312 ? 15.054 -21.606 24.622 1.00 47.50 312 GLY A C 1
ATOM 2454 O O . GLY A 1 312 ? 14.463 -22.678 24.724 1.00 47.50 312 GLY A O 1
ATOM 2455 N N . GLN A 1 313 ? 16.149 -21.337 25.325 1.00 44.88 313 GLN A N 1
ATOM 2456 C CA . GLN A 1 313 ? 16.569 -22.082 26.492 1.00 44.88 313 GLN A CA 1
ATOM 2457 C C . GLN A 1 313 ? 16.580 -21.115 27.663 1.00 44.88 313 GLN A C 1
ATOM 2459 O O . GLN A 1 313 ? 17.424 -20.225 27.745 1.00 44.88 313 GLN A O 1
ATOM 2464 N N . ASP A 1 314 ? 15.626 -21.313 28.571 1.00 45.19 314 ASP A N 1
ATOM 2465 C CA . ASP A 1 314 ? 15.682 -20.768 29.919 1.00 45.19 314 ASP A CA 1
ATOM 2466 C C . ASP A 1 314 ? 17.000 -21.223 30.562 1.00 45.19 314 ASP A C 1
ATOM 2468 O O . ASP A 1 314 ? 17.094 -22.297 31.163 1.00 45.19 314 ASP A O 1
ATOM 2472 N N . ALA A 1 315 ? 18.047 -20.410 30.433 1.00 42.41 315 ALA A N 1
ATOM 2473 C CA . ALA A 1 315 ? 19.251 -20.549 31.227 1.00 42.41 315 ALA A CA 1
ATOM 2474 C C . ALA A 1 315 ? 18.909 -20.088 32.645 1.00 42.41 315 ALA A C 1
ATOM 2476 O O . ALA A 1 315 ? 19.164 -18.958 33.061 1.00 42.41 315 ALA A O 1
ATOM 2477 N N . GLY A 1 316 ? 18.288 -20.987 33.405 1.00 45.88 316 GLY A N 1
ATOM 2478 C CA . GLY A 1 316 ? 18.242 -20.900 34.852 1.00 45.88 316 GLY A CA 1
ATOM 2479 C C . GLY A 1 316 ? 19.659 -21.005 35.402 1.00 45.88 316 GLY A C 1
ATOM 2480 O O . GLY A 1 316 ? 20.086 -22.097 35.762 1.00 45.88 316 GLY A O 1
ATOM 2481 N N . ARG A 1 317 ? 20.392 -19.889 35.431 1.00 41.66 317 ARG A N 1
ATOM 2482 C CA . ARG A 1 317 ? 21.496 -19.582 36.354 1.00 41.66 317 ARG A CA 1
ATOM 2483 C C . ARG A 1 317 ? 22.107 -18.234 36.003 1.00 41.66 317 ARG A C 1
ATOM 2485 O O . ARG A 1 317 ? 22.296 -17.919 34.839 1.00 41.66 317 ARG A O 1
ATOM 2492 N N . GLU A 1 318 ? 22.406 -17.480 37.057 1.00 44.44 318 GLU A N 1
ATOM 2493 C CA . GLU A 1 318 ? 23.137 -16.213 37.068 1.00 44.44 318 GLU A CA 1
ATOM 2494 C C . GLU A 1 318 ? 24.197 -16.124 35.962 1.00 44.44 318 GLU A C 1
ATOM 2496 O O . GLU A 1 318 ? 25.280 -16.696 36.070 1.00 44.44 318 GLU A O 1
ATOM 2501 N N . THR A 1 319 ? 23.905 -15.363 34.911 1.00 39.81 319 THR A N 1
ATOM 2502 C CA . THR A 1 319 ? 24.930 -14.871 33.993 1.00 39.81 319 THR A CA 1
ATOM 2503 C C . THR A 1 319 ? 24.918 -13.357 34.024 1.00 39.81 319 THR A C 1
ATOM 2505 O O . THR A 1 319 ? 23.986 -12.703 33.557 1.00 39.81 319 THR A O 1
ATOM 2508 N N . THR A 1 320 ? 25.968 -12.813 34.627 1.00 39.91 320 THR A N 1
ATOM 2509 C CA . THR A 1 320 ? 26.317 -11.397 34.641 1.00 39.91 320 THR A CA 1
ATOM 2510 C C . THR A 1 320 ? 26.433 -10.890 33.204 1.00 39.91 320 THR A C 1
ATOM 2512 O O . THR A 1 320 ? 27.244 -11.397 32.430 1.00 39.91 320 THR A O 1
ATOM 2515 N N . LEU A 1 321 ? 25.615 -9.901 32.840 1.00 40.25 321 LEU A N 1
ATOM 2516 C CA . LEU A 1 321 ? 25.696 -9.232 31.542 1.00 40.25 321 LEU A CA 1
ATOM 2517 C C . LEU A 1 321 ? 27.012 -8.445 31.426 1.00 40.25 321 LEU A C 1
ATOM 2519 O O . LEU A 1 321 ? 27.468 -7.831 32.394 1.00 40.25 321 LEU A O 1
ATOM 2523 N N . LEU A 1 322 ? 27.605 -8.446 30.229 1.00 37.09 322 LEU A N 1
ATOM 2524 C CA . LEU A 1 322 ? 28.700 -7.540 29.877 1.00 37.09 322 LEU A CA 1
ATOM 2525 C C . LEU A 1 322 ? 28.216 -6.074 29.909 1.00 37.09 322 LEU A C 1
ATOM 2527 O O . LEU A 1 322 ? 27.052 -5.800 29.607 1.00 37.09 322 LEU A O 1
ATOM 2531 N N . PRO A 1 323 ? 29.089 -5.118 30.271 1.00 33.75 323 PRO A N 1
ATOM 2532 C CA . PRO A 1 323 ? 28.703 -3.728 30.487 1.00 33.75 323 PRO A CA 1
ATOM 2533 C C . PRO A 1 323 ? 28.459 -3.008 29.153 1.00 33.75 323 PRO A C 1
ATOM 2535 O O . PRO A 1 323 ? 29.340 -3.003 28.295 1.00 33.75 323 PRO A O 1
ATOM 2538 N N . GLY A 1 324 ? 27.301 -2.351 28.990 1.00 37.12 324 GLY A N 1
ATOM 2539 C CA . GLY A 1 324 ? 27.119 -1.400 27.881 1.00 37.12 324 GLY A CA 1
ATOM 2540 C C . GLY A 1 324 ? 25.703 -1.061 27.403 1.00 37.12 324 GLY A C 1
ATOM 2541 O O . GLY A 1 324 ? 25.577 -0.161 26.580 1.00 37.12 324 GLY A O 1
ATOM 2542 N N . GLY A 1 325 ? 24.640 -1.710 27.882 1.00 31.45 325 GLY A N 1
ATOM 2543 C CA . GLY A 1 325 ? 23.266 -1.372 27.478 1.00 31.45 325 GLY A CA 1
ATOM 2544 C C . GLY A 1 325 ? 22.528 -0.580 28.553 1.00 31.45 325 GLY A C 1
ATOM 2545 O O . GLY A 1 325 ? 22.128 -1.155 29.561 1.00 31.45 325 GLY A O 1
ATOM 2546 N N . THR A 1 326 ? 22.365 0.729 28.368 1.00 31.36 326 THR A N 1
ATOM 2547 C CA . THR A 1 326 ? 21.457 1.566 29.179 1.00 31.36 326 THR A CA 1
ATOM 2548 C C . THR A 1 326 ? 20.010 1.499 28.661 1.00 31.36 326 THR A C 1
ATOM 2550 O O . THR A 1 326 ? 19.831 1.220 27.477 1.00 31.36 326 THR A O 1
ATOM 2553 N N . PRO A 1 327 ? 19.019 1.710 29.555 1.00 43.00 327 PRO A N 1
ATOM 2554 C CA . PRO A 1 327 ? 17.652 1.175 29.468 1.00 43.00 327 PRO A CA 1
ATOM 2555 C C . PRO A 1 327 ? 16.740 1.773 28.397 1.00 43.00 327 PRO A C 1
ATOM 2557 O O . PRO A 1 327 ? 16.979 2.929 27.978 1.00 43.00 327 PRO A O 1
#

Nearest PDB structures (foldseek):
  3ooq-assembly1_E  TM=8.608E-01  e=2.431E-18  Thermotoga maritima MSB8
  3icj-assembly1_A  TM=7.015E-01  e=2.582E-04  Pyrococcus furiosus
  3igh-assembly1_X-2  TM=7.030E-01  e=5.179E-04  Pyrococcus horikoshii